Protein AF-A0A7Y6EVR9-F1 (afdb_monomer_lite)

Radius of gyration: 26.63 Å; chains: 1; bounding box: 67×40×84 Å

pLDDT: mean 74.01, std 14.9, range [34.25, 92.69]

Structure (mmCIF, N/CA/C/O backbone):
data_AF-A0A7Y6EVR9-F1
#
_entry.id   AF-A0A7Y6EVR9-F1
#
loop_
_atom_site.group_PDB
_atom_site.id
_atom_site.type_symbol
_atom_site.label_atom_id
_atom_site.label_alt_id
_atom_site.label_comp_id
_atom_site.label_asym_id
_atom_site.label_entity_id
_atom_site.label_seq_id
_atom_site.pdbx_PDB_ins_code
_atom_site.Cartn_x
_atom_site.Cartn_y
_atom_site.Cartn_z
_atom_site.occupancy
_atom_site.B_iso_or_equiv
_atom_site.auth_seq_id
_atom_site.auth_comp_id
_atom_site.auth_asym_id
_atom_site.auth_atom_id
_atom_site.pdbx_PDB_model_num
ATOM 1 N N . MET A 1 1 ? 18.698 8.989 -45.661 1.00 37.25 1 MET A N 1
ATOM 2 C CA . MET A 1 1 ? 19.503 9.914 -44.841 1.00 37.25 1 MET A CA 1
ATOM 3 C C . MET A 1 1 ? 18.690 10.095 -43.576 1.00 37.25 1 MET A C 1
ATOM 5 O O . MET A 1 1 ? 17.676 10.771 -43.644 1.00 37.25 1 MET A O 1
ATOM 9 N N . ILE A 1 2 ? 19.010 9.344 -42.522 1.00 40.31 2 ILE A N 1
ATOM 10 C CA . ILE A 1 2 ? 18.353 9.502 -41.218 1.00 40.31 2 ILE A CA 1
ATOM 11 C C . ILE A 1 2 ? 18.867 10.835 -40.675 1.00 40.31 2 ILE A C 1
ATOM 13 O O . ILE A 1 2 ? 20.072 11.091 -40.726 1.00 40.31 2 ILE A O 1
ATOM 17 N N . THR A 1 3 ? 17.964 11.748 -40.335 1.00 48.25 3 THR A N 1
ATOM 18 C CA . THR A 1 3 ? 18.348 13.075 -39.850 1.00 48.25 3 THR A CA 1
ATOM 19 C C . THR A 1 3 ? 18.654 13.002 -38.355 1.00 48.25 3 THR A C 1
ATOM 21 O O . THR A 1 3 ? 18.108 12.162 -37.654 1.00 48.25 3 THR A O 1
ATOM 24 N N . VAL A 1 4 ? 19.495 13.897 -37.829 1.00 51.22 4 VAL A N 1
ATOM 25 C CA . VAL A 1 4 ? 19.820 13.962 -36.383 1.00 51.22 4 VAL A CA 1
ATOM 26 C C . VAL A 1 4 ? 18.557 14.094 -35.510 1.00 51.22 4 VAL A C 1
ATOM 28 O O . VAL A 1 4 ? 18.541 13.672 -34.360 1.00 51.22 4 VAL A O 1
ATOM 31 N N . GLN A 1 5 ? 17.470 14.656 -36.052 1.00 58.97 5 GLN A N 1
ATOM 32 C CA . GLN A 1 5 ? 16.174 14.697 -35.371 1.00 58.97 5 GLN A CA 1
ATOM 33 C C . GLN A 1 5 ? 15.536 13.311 -35.220 1.00 58.97 5 GLN A C 1
ATOM 35 O O . GLN A 1 5 ? 14.920 13.064 -34.188 1.00 58.97 5 GLN A O 1
ATOM 40 N N . ASP A 1 6 ? 15.701 12.419 -36.196 1.00 63.16 6 ASP A N 1
ATOM 41 C CA . ASP A 1 6 ? 15.145 11.064 -36.159 1.00 63.16 6 ASP A CA 1
ATOM 42 C C . ASP A 1 6 ? 15.837 10.211 -35.080 1.00 63.16 6 ASP A C 1
ATOM 44 O O . ASP A 1 6 ? 15.155 9.523 -34.327 1.00 63.16 6 ASP A O 1
ATOM 48 N N . GLU A 1 7 ? 17.161 10.348 -34.916 1.00 67.00 7 GLU A N 1
ATOM 49 C CA . GLU A 1 7 ? 17.929 9.669 -33.853 1.00 67.00 7 GLU A CA 1
ATOM 50 C C . GLU A 1 7 ? 17.518 10.142 -32.443 1.00 67.00 7 GLU A C 1
ATOM 52 O O . GLU A 1 7 ? 17.399 9.342 -31.517 1.00 67.00 7 GLU A O 1
ATOM 57 N N . ILE A 1 8 ? 17.233 11.441 -32.274 1.00 73.19 8 ILE A N 1
ATOM 58 C CA . ILE A 1 8 ? 16.742 11.997 -30.999 1.00 73.19 8 ILE A CA 1
ATOM 59 C C . ILE A 1 8 ? 15.344 11.459 -30.662 1.00 73.19 8 ILE A C 1
ATOM 61 O O . ILE A 1 8 ? 15.041 11.213 -29.494 1.00 73.19 8 ILE A O 1
ATOM 65 N N . TRP A 1 9 ? 14.471 11.306 -31.661 1.00 76.38 9 TRP A N 1
ATOM 66 C CA . TRP A 1 9 ? 13.133 10.746 -31.461 1.00 76.38 9 TRP A CA 1
ATOM 67 C C . TRP A 1 9 ? 13.177 9.259 -31.127 1.00 76.38 9 TRP A C 1
ATOM 69 O O . TRP A 1 9 ? 12.479 8.828 -30.214 1.00 76.38 9 TRP A O 1
ATOM 79 N N . GLU A 1 10 ? 14.027 8.497 -31.810 1.00 77.88 10 GLU A N 1
ATOM 80 C CA . GLU A 1 10 ? 14.232 7.074 -31.543 1.00 77.88 10 GLU A CA 1
ATOM 81 C C . GLU A 1 10 ? 14.722 6.836 -30.109 1.00 77.88 10 GLU A C 1
ATOM 83 O O . GLU A 1 10 ? 14.168 6.002 -29.394 1.00 77.88 10 GLU A O 1
ATOM 88 N N . GLN A 1 11 ? 15.677 7.644 -29.637 1.00 79.75 11 GLN A N 1
ATOM 89 C CA . GLN A 1 11 ? 16.142 7.566 -28.254 1.00 79.75 11 GLN A CA 1
ATOM 90 C C . GLN A 1 11 ? 15.033 7.900 -27.245 1.00 79.75 11 GLN A C 1
ATOM 92 O O . GLN A 1 11 ? 14.841 7.163 -26.283 1.00 79.75 11 GLN A O 1
ATOM 97 N N . LYS A 1 12 ? 14.238 8.949 -27.492 1.00 84.00 12 LYS A N 1
ATOM 98 C CA . LYS A 1 12 ? 13.111 9.315 -26.615 1.00 84.00 12 LYS A CA 1
ATOM 99 C C . LYS A 1 12 ? 12.030 8.239 -26.539 1.00 84.00 12 LYS A C 1
ATOM 101 O O . LYS A 1 12 ? 11.484 8.012 -25.462 1.00 84.00 12 LYS A O 1
ATOM 106 N N . PHE A 1 13 ? 11.703 7.592 -27.657 1.00 82.88 13 PHE A N 1
ATOM 107 C CA . PHE A 1 13 ? 10.730 6.499 -27.658 1.00 82.88 13 PHE A CA 1
ATOM 108 C C . PHE A 1 13 ? 11.261 5.265 -26.934 1.00 82.88 13 PHE A C 1
ATOM 110 O O . PHE A 1 13 ? 10.499 4.633 -26.207 1.00 82.88 13 PHE A O 1
ATOM 117 N N . ASN A 1 14 ? 12.552 4.957 -27.078 1.00 78.62 14 ASN A N 1
ATOM 118 C CA . ASN A 1 14 ? 13.187 3.864 -26.346 1.00 78.62 14 ASN A CA 1
ATOM 119 C C . ASN A 1 14 ? 13.196 4.126 -24.837 1.00 78.62 14 ASN A C 1
ATOM 121 O O . ASN A 1 14 ? 12.796 3.248 -24.075 1.00 78.62 14 ASN A O 1
ATOM 125 N N . ASP A 1 15 ? 13.558 5.337 -24.406 1.00 81.12 15 ASP A N 1
ATOM 126 C CA . ASP A 1 15 ? 13.533 5.713 -22.989 1.00 81.12 15 ASP A CA 1
ATOM 127 C C . ASP A 1 15 ? 12.105 5.631 -22.421 1.00 81.12 15 ASP A C 1
ATOM 129 O O . ASP A 1 15 ? 11.886 5.101 -21.334 1.00 81.12 15 ASP A O 1
ATOM 133 N N . TYR A 1 16 ? 11.104 6.090 -23.178 1.00 82.00 16 TYR A N 1
ATOM 134 C CA . TYR A 1 16 ? 9.696 5.974 -22.795 1.00 82.00 16 TYR A CA 1
ATOM 135 C C . TYR A 1 16 ? 9.228 4.513 -22.702 1.00 82.00 16 TYR A C 1
ATOM 137 O O . TYR A 1 16 ? 8.623 4.116 -21.707 1.00 82.00 16 TYR A O 1
ATOM 145 N N . SER A 1 17 ? 9.556 3.688 -23.700 1.00 80.62 17 SER A N 1
ATOM 146 C CA . SER A 1 17 ? 9.224 2.257 -23.731 1.00 80.62 17 SER A CA 1
ATOM 147 C C . SER A 1 17 ? 9.862 1.498 -22.561 1.00 80.62 17 SER A C 1
ATOM 149 O O . SER A 1 17 ? 9.208 0.666 -21.928 1.00 80.62 17 SER A O 1
ATOM 151 N N . GLN A 1 18 ? 11.119 1.803 -22.227 1.00 72.44 18 GLN A N 1
ATOM 152 C CA . GLN A 1 18 ? 11.866 1.101 -21.182 1.00 72.44 18 GLN A CA 1
ATOM 153 C C . GLN A 1 18 ? 11.531 1.593 -19.774 1.00 72.44 18 GLN A C 1
ATOM 155 O O . GLN A 1 18 ? 11.173 0.782 -18.922 1.00 72.44 18 GLN A O 1
ATOM 160 N N . TYR A 1 19 ? 11.628 2.899 -19.524 1.00 74.88 19 TYR A N 1
ATOM 161 C CA . TYR A 1 19 ? 11.561 3.445 -18.168 1.00 74.88 19 TYR A CA 1
ATOM 162 C C . TYR A 1 19 ? 10.141 3.810 -17.745 1.00 74.88 19 TYR A C 1
ATOM 164 O O . TYR A 1 19 ? 9.761 3.562 -16.608 1.00 74.88 19 TYR A O 1
ATOM 172 N N . PHE A 1 20 ? 9.324 4.363 -18.644 1.00 77.69 20 PHE A N 1
ATOM 173 C CA . PHE A 1 20 ? 7.940 4.693 -18.295 1.00 77.69 20 PHE A CA 1
ATOM 174 C C . PHE A 1 20 ? 7.036 3.461 -18.403 1.00 77.69 20 PHE A C 1
ATOM 176 O O . PHE A 1 20 ? 6.405 3.059 -17.427 1.00 77.69 20 PHE A O 1
ATOM 183 N N . ILE A 1 21 ? 7.003 2.819 -19.576 1.00 79.62 21 ILE A N 1
ATOM 184 C CA . ILE A 1 21 ? 6.117 1.671 -19.808 1.00 79.62 21 ILE A CA 1
ATOM 185 C C . ILE A 1 21 ? 6.662 0.409 -19.130 1.00 79.62 21 ILE A C 1
ATOM 187 O O . ILE A 1 21 ? 5.927 -0.278 -18.420 1.00 79.62 21 ILE A O 1
ATOM 191 N N . GLY A 1 22 ? 7.945 0.101 -19.330 1.00 69.25 22 GLY A N 1
ATOM 192 C CA . GLY A 1 22 ? 8.550 -1.147 -18.869 1.00 69.25 22 GLY A CA 1
ATOM 193 C C . GLY A 1 22 ? 8.576 -1.296 -17.348 1.00 69.25 22 GLY A C 1
ATOM 194 O O . GLY A 1 22 ? 8.285 -2.383 -16.847 1.00 69.25 22 GLY A O 1
ATOM 195 N N . GLU A 1 23 ? 8.860 -0.222 -16.605 1.00 70.50 23 GLU A N 1
ATOM 196 C CA . GLU A 1 23 ? 8.866 -0.267 -15.137 1.00 70.50 23 GLU A CA 1
ATOM 197 C C . GLU A 1 23 ? 7.447 -0.380 -14.561 1.00 70.50 23 GLU A C 1
ATOM 199 O O . GLU A 1 23 ? 7.190 -1.250 -13.724 1.00 70.50 23 GLU A O 1
ATOM 204 N N . GLN A 1 24 ? 6.513 0.448 -15.040 1.00 69.31 24 GLN A N 1
ATOM 205 C CA . GLN A 1 24 ? 5.175 0.574 -14.446 1.00 69.31 24 GLN A CA 1
ATOM 206 C C . GLN A 1 24 ? 4.188 -0.490 -14.954 1.00 69.31 24 GLN A C 1
ATOM 208 O O . GLN A 1 24 ? 3.461 -1.108 -14.174 1.00 69.31 24 GLN A O 1
ATOM 213 N N . TYR A 1 25 ? 4.178 -0.744 -16.263 1.00 74.75 25 TYR A N 1
ATOM 214 C CA . TYR A 1 25 ? 3.203 -1.613 -16.934 1.00 74.75 25 TYR A CA 1
ATOM 215 C C . TYR A 1 25 ? 3.797 -2.953 -17.369 1.00 74.75 25 TYR A C 1
ATOM 217 O O . TYR A 1 25 ? 3.063 -3.921 -17.565 1.00 74.75 25 TYR A O 1
ATOM 225 N N . GLY A 1 26 ? 5.126 -3.035 -17.452 1.00 73.75 26 GLY A N 1
ATOM 226 C CA . GLY A 1 26 ? 5.865 -4.247 -17.772 1.00 73.75 26 GLY A CA 1
ATOM 227 C C . GLY A 1 26 ? 6.197 -4.412 -19.251 1.00 73.75 26 GLY A C 1
ATOM 228 O O . GLY A 1 26 ? 5.651 -3.757 -20.138 1.00 73.75 26 GLY A O 1
ATOM 229 N N . VAL A 1 27 ? 7.082 -5.374 -19.522 1.00 76.50 27 VAL A N 1
ATOM 230 C CA . VAL A 1 27 ? 7.672 -5.626 -20.851 1.00 76.50 27 VAL A CA 1
ATOM 231 C C . VAL A 1 27 ? 6.617 -5.880 -21.935 1.00 76.50 27 VAL A C 1
ATOM 233 O O . VAL A 1 27 ? 6.788 -5.474 -23.081 1.00 76.50 27 VAL A O 1
ATOM 236 N N . ALA A 1 28 ? 5.498 -6.524 -21.592 1.00 78.44 28 ALA A N 1
ATOM 237 C CA . ALA A 1 28 ? 4.424 -6.785 -22.549 1.00 78.44 28 ALA A CA 1
ATOM 238 C C . ALA A 1 28 ? 3.752 -5.495 -23.056 1.00 78.44 28 ALA A C 1
ATOM 240 O O . ALA A 1 28 ? 3.339 -5.439 -24.213 1.00 78.44 28 ALA A O 1
ATOM 241 N N . ALA A 1 29 ? 3.646 -4.464 -22.213 1.00 81.06 29 ALA A N 1
ATOM 242 C CA . ALA A 1 29 ? 3.115 -3.166 -22.613 1.00 81.06 29 ALA A CA 1
ATOM 243 C C . ALA A 1 29 ? 4.117 -2.400 -23.492 1.00 81.06 29 ALA A C 1
ATOM 245 O O . ALA A 1 29 ? 3.707 -1.808 -24.489 1.00 81.06 29 ALA A O 1
ATOM 246 N N . SER A 1 30 ? 5.419 -2.490 -23.193 1.00 82.62 30 SER A N 1
ATOM 247 C CA . SER A 1 30 ? 6.492 -1.906 -24.015 1.00 82.62 30 SER A CA 1
ATOM 248 C C . SER A 1 30 ? 6.472 -2.456 -25.445 1.00 82.62 30 SER A C 1
ATOM 250 O O . SER A 1 30 ? 6.473 -1.692 -26.408 1.00 82.62 30 SER A O 1
ATOM 252 N N . ILE A 1 31 ? 6.327 -3.779 -25.595 1.00 83.50 31 ILE A N 1
ATOM 253 C CA . ILE A 1 31 ? 6.218 -4.432 -26.912 1.00 83.50 31 ILE A CA 1
ATOM 254 C C . ILE A 1 31 ? 5.007 -3.898 -27.694 1.00 83.50 31 ILE A C 1
ATOM 256 O O . ILE A 1 31 ? 5.120 -3.599 -28.880 1.00 83.50 31 ILE A O 1
ATOM 260 N N . ARG A 1 32 ? 3.849 -3.727 -27.04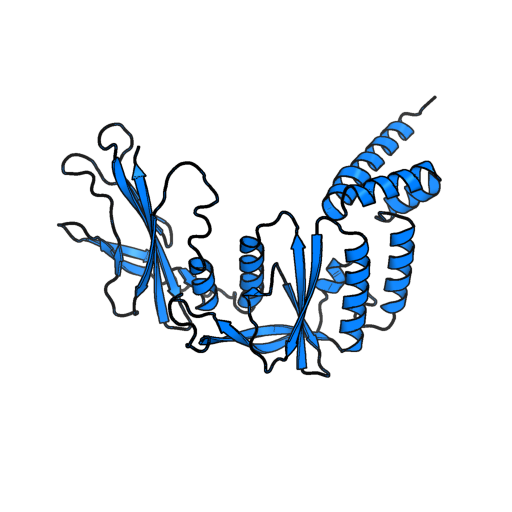1 1.00 84.69 32 ARG A N 1
ATOM 261 C CA . ARG A 1 32 ? 2.641 -3.194 -27.700 1.00 84.69 32 ARG A CA 1
ATOM 262 C C . ARG A 1 32 ? 2.814 -1.750 -28.169 1.00 84.69 32 ARG A C 1
ATOM 264 O O . ARG A 1 32 ? 2.329 -1.404 -29.244 1.00 84.69 32 ARG A O 1
ATOM 271 N N . PHE A 1 33 ? 3.490 -0.917 -27.381 1.00 87.56 33 PHE A N 1
ATOM 272 C CA . PHE A 1 33 ? 3.808 0.453 -27.781 1.00 87.56 33 PHE A CA 1
ATOM 273 C C . PHE A 1 33 ? 4.691 0.474 -29.035 1.00 87.56 33 PHE A C 1
ATOM 275 O O . PHE A 1 33 ? 4.397 1.196 -29.989 1.00 87.56 33 PHE A O 1
ATOM 282 N N . GLU A 1 34 ? 5.728 -0.365 -29.070 1.00 86.44 34 GLU A N 1
ATOM 283 C CA . GLU A 1 34 ? 6.616 -0.504 -30.228 1.00 86.44 34 GLU A CA 1
ATOM 284 C C . GLU A 1 34 ? 5.873 -1.024 -31.467 1.00 86.44 34 GLU A C 1
ATOM 286 O O . GLU A 1 34 ? 6.108 -0.546 -32.578 1.00 86.44 34 GLU A O 1
ATOM 291 N N . GLU A 1 35 ? 4.931 -1.956 -31.305 1.00 88.12 35 GLU A N 1
ATOM 292 C CA . GLU A 1 35 ? 4.061 -2.419 -32.392 1.00 88.12 35 GLU A CA 1
ATOM 293 C C . GLU A 1 35 ? 3.178 -1.289 -32.954 1.00 88.12 35 GLU A C 1
ATOM 295 O O . GLU A 1 35 ? 3.093 -1.128 -34.177 1.00 88.12 35 GLU A O 1
ATOM 300 N N . ASP A 1 36 ? 2.545 -0.481 -32.093 1.00 86.94 36 ASP A N 1
ATOM 301 C CA . ASP A 1 36 ? 1.720 0.665 -32.508 1.00 86.94 36 ASP A CA 1
ATOM 302 C C . ASP A 1 36 ? 2.569 1.753 -33.204 1.00 86.94 36 ASP A C 1
ATOM 304 O O . ASP A 1 36 ? 2.148 2.299 -34.234 1.00 86.94 36 ASP A O 1
ATOM 308 N N . LEU A 1 37 ? 3.782 2.019 -32.702 1.00 86.25 37 LEU A N 1
ATOM 309 C CA . LEU A 1 37 ? 4.755 2.949 -33.287 1.00 86.25 37 LEU A CA 1
ATOM 310 C C . LEU A 1 37 ? 5.216 2.489 -34.679 1.00 86.25 37 LEU A C 1
ATOM 312 O O . LEU A 1 37 ? 5.148 3.259 -35.640 1.00 86.25 37 LEU A O 1
ATOM 316 N N . ASN A 1 38 ? 5.626 1.223 -34.807 1.00 85.44 38 ASN A N 1
ATOM 317 C CA . ASN A 1 38 ? 6.089 0.633 -36.067 1.00 85.44 38 ASN A CA 1
ATOM 3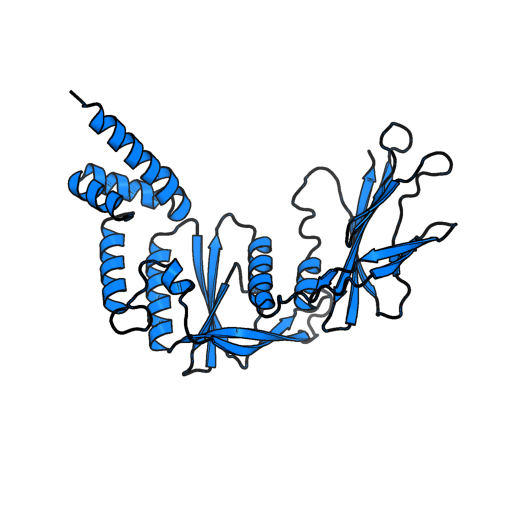18 C C . ASN A 1 38 ? 4.970 0.536 -37.109 1.00 85.44 38 ASN A C 1
ATOM 320 O O . ASN A 1 38 ? 5.212 0.651 -38.313 1.00 85.44 38 ASN A O 1
ATOM 324 N N . ARG A 1 39 ? 3.726 0.346 -36.659 1.00 87.38 39 ARG A N 1
ATOM 325 C CA . ARG A 1 39 ? 2.553 0.338 -37.532 1.00 87.38 39 ARG A CA 1
ATOM 326 C C . ARG A 1 39 ? 2.243 1.725 -38.090 1.00 87.38 39 ARG A C 1
ATOM 328 O O . ARG A 1 39 ? 1.836 1.834 -39.248 1.00 87.38 39 ARG A O 1
ATOM 335 N N . CYS A 1 40 ? 2.352 2.767 -37.268 1.00 87.12 40 CYS A N 1
ATOM 336 C CA . CYS A 1 40 ? 2.079 4.143 -37.668 1.00 87.12 40 CYS A CA 1
ATOM 337 C C . CYS A 1 40 ? 2.830 5.132 -36.767 1.00 87.12 40 CYS A C 1
ATOM 339 O O . CYS A 1 40 ? 2.407 5.406 -35.645 1.00 87.12 40 CYS A O 1
ATOM 341 N N . LEU A 1 41 ? 3.880 5.759 -37.302 1.00 85.06 41 LEU A N 1
ATOM 342 C CA . LEU A 1 41 ? 4.697 6.727 -36.561 1.00 85.06 41 LEU A CA 1
ATOM 343 C C . LEU A 1 41 ? 3.872 7.884 -35.972 1.00 85.06 41 LEU A C 1
ATOM 345 O O . LEU A 1 41 ? 4.117 8.304 -34.848 1.00 85.06 41 LEU A O 1
ATOM 349 N N . VAL A 1 42 ? 2.866 8.376 -36.705 1.00 88.50 42 VAL A N 1
ATOM 350 C CA . VAL A 1 42 ? 1.980 9.456 -36.231 1.00 88.50 42 VAL A CA 1
ATOM 351 C C . VAL A 1 42 ? 1.160 9.010 -35.018 1.00 88.50 42 VAL A C 1
ATOM 353 O O . VAL A 1 42 ? 0.965 9.789 -34.089 1.00 88.50 42 VAL A O 1
ATOM 356 N N . LEU A 1 43 ? 0.700 7.753 -35.007 1.00 86.62 43 LEU A N 1
ATOM 357 C CA . LEU A 1 43 ? 0.011 7.178 -33.854 1.00 86.62 43 LEU A CA 1
ATOM 358 C C . LEU A 1 43 ? 0.974 7.051 -32.671 1.00 86.62 43 LEU A C 1
ATOM 360 O O . LEU A 1 43 ? 0.644 7.525 -31.593 1.00 86.62 43 LEU A O 1
ATOM 364 N N . GLY A 1 44 ? 2.169 6.489 -32.873 1.00 86.19 44 GLY A N 1
ATOM 365 C CA . GLY A 1 44 ? 3.165 6.358 -31.805 1.00 86.19 44 GLY A CA 1
ATOM 366 C C . GLY A 1 44 ? 3.592 7.704 -31.206 1.00 86.19 44 GLY A C 1
ATOM 367 O O . GLY A 1 44 ? 3.646 7.845 -29.989 1.00 86.19 44 GLY A O 1
ATOM 368 N N . GLN A 1 45 ? 3.781 8.733 -32.040 1.00 87.62 45 GLN A N 1
ATOM 369 C CA . GLN A 1 45 ? 4.023 10.111 -31.592 1.00 87.62 45 GLN A CA 1
ATOM 370 C C . GLN A 1 45 ? 2.862 10.667 -30.766 1.00 87.62 45 GLN A C 1
ATOM 372 O O . GLN A 1 45 ? 3.085 11.336 -29.759 1.00 87.62 45 GLN A O 1
ATOM 377 N N . TYR A 1 46 ? 1.621 10.416 -31.190 1.00 88.94 46 TYR A N 1
ATOM 378 C CA . TYR A 1 46 ? 0.446 10.846 -30.441 1.00 88.94 46 TYR A CA 1
ATOM 379 C C . TYR A 1 46 ? 0.366 10.155 -29.077 1.00 88.94 46 TYR A C 1
ATOM 381 O O . TYR A 1 46 ? 0.121 10.831 -28.081 1.00 88.94 46 TYR A O 1
ATOM 389 N N . LEU A 1 47 ? 0.600 8.841 -29.029 1.00 89.06 47 LEU A N 1
ATOM 390 C CA . LEU A 1 47 ? 0.599 8.067 -27.789 1.00 89.06 47 LEU A CA 1
ATOM 391 C C . LEU A 1 47 ? 1.671 8.585 -26.818 1.00 89.06 47 LEU A C 1
ATOM 393 O O . LEU A 1 47 ? 1.334 8.942 -25.696 1.00 89.06 47 LEU A O 1
ATOM 397 N N . PHE A 1 48 ? 2.911 8.750 -27.288 1.00 87.44 48 PHE A N 1
ATOM 398 C CA . PHE A 1 48 ? 4.020 9.310 -26.506 1.00 87.44 48 PHE A CA 1
ATOM 399 C C . PHE A 1 48 ? 3.715 10.711 -25.956 1.00 87.44 48 PHE A C 1
ATOM 401 O O . PHE A 1 48 ? 3.892 10.963 -24.773 1.00 87.44 48 PHE A O 1
ATOM 408 N N . ASN A 1 49 ? 3.220 11.628 -26.794 1.00 86.50 49 ASN A N 1
ATOM 409 C CA . ASN A 1 49 ? 2.960 13.013 -26.378 1.00 86.50 49 ASN A CA 1
ATOM 410 C C . ASN A 1 49 ? 1.806 13.156 -25.370 1.00 86.50 49 ASN A C 1
ATOM 412 O O . ASN A 1 49 ? 1.624 14.241 -24.821 1.00 86.50 49 ASN A O 1
ATOM 416 N N . ASN A 1 50 ? 0.989 12.115 -25.192 1.00 85.81 50 ASN A N 1
ATOM 417 C CA . ASN A 1 50 ? -0.159 12.108 -24.284 1.00 85.81 50 ASN A CA 1
ATOM 418 C C . ASN A 1 50 ? -0.030 11.025 -23.199 1.00 85.81 50 ASN A C 1
ATOM 420 O O . ASN A 1 50 ? -1.034 10.668 -22.587 1.00 85.81 50 ASN A O 1
ATOM 424 N N . ASP A 1 51 ? 1.177 10.493 -22.990 1.00 86.25 51 ASP A N 1
ATOM 425 C CA . ASP A 1 51 ? 1.492 9.488 -21.973 1.00 86.25 51 ASP A CA 1
ATOM 426 C C . ASP A 1 51 ? 0.657 8.189 -22.063 1.00 86.25 51 ASP A C 1
ATOM 428 O O . ASP A 1 51 ? 0.403 7.518 -21.062 1.00 86.25 51 ASP A O 1
ATOM 432 N N . TYR A 1 52 ? 0.255 7.790 -23.275 1.00 88.31 52 TYR A N 1
ATOM 433 C CA . TYR A 1 52 ? -0.441 6.525 -23.513 1.00 88.31 52 TYR A CA 1
ATOM 434 C C . TYR A 1 52 ? 0.519 5.389 -23.865 1.00 88.31 52 TYR A C 1
ATOM 436 O O . TYR A 1 52 ? 1.316 5.481 -24.796 1.00 88.31 52 TYR A O 1
ATOM 444 N N . ILE A 1 53 ? 0.333 4.241 -23.213 1.00 88.56 53 ILE A N 1
ATOM 445 C CA . ILE A 1 53 ? 1.159 3.047 -23.453 1.00 88.56 53 ILE A CA 1
ATOM 446 C C . ILE A 1 53 ? 0.716 2.225 -24.675 1.00 88.56 53 ILE A C 1
ATOM 448 O O . ILE A 1 53 ? 1.454 1.380 -25.161 1.00 88.56 53 ILE A O 1
ATOM 452 N N . SER A 1 54 ? -0.527 2.387 -25.134 1.00 89.62 54 SER A N 1
ATOM 453 C CA . SER A 1 54 ? -1.060 1.688 -26.310 1.00 89.62 54 SER A CA 1
ATOM 454 C C . SER A 1 54 ? -2.349 2.340 -26.793 1.00 89.62 54 SER A C 1
ATOM 456 O O . SER A 1 54 ? -3.055 3.009 -26.030 1.00 89.62 54 SER A O 1
ATOM 458 N N . LYS A 1 55 ? -2.719 2.077 -28.048 1.00 90.69 55 LYS A N 1
ATOM 459 C CA . LYS A 1 55 ? -4.018 2.494 -28.592 1.00 90.69 55 LYS A CA 1
ATOM 460 C C . LYS A 1 55 ? -5.197 1.888 -27.821 1.00 90.69 55 LYS A C 1
ATOM 462 O O . LYS A 1 55 ? -6.230 2.538 -27.685 1.00 90.69 55 LYS A O 1
ATOM 467 N N . GLU A 1 56 ? -5.072 0.650 -27.344 1.00 90.12 56 GLU A N 1
ATOM 468 C CA . GLU A 1 56 ? -6.130 -0.008 -26.564 1.00 90.12 56 GLU A CA 1
ATOM 469 C C . GLU A 1 56 ? -6.362 0.706 -25.230 1.00 90.12 56 GLU A C 1
ATOM 471 O O . GLU A 1 56 ? -7.504 1.052 -24.929 1.00 90.12 56 GLU A O 1
ATOM 476 N N . LYS A 1 57 ? -5.287 1.016 -24.487 1.00 88.75 57 LYS A N 1
ATOM 477 C CA . LYS A 1 57 ? -5.402 1.778 -23.236 1.00 88.75 57 LYS A CA 1
ATOM 478 C C . LYS A 1 57 ? -5.982 3.167 -23.482 1.00 88.75 57 LYS A C 1
ATOM 480 O O . LYS A 1 57 ? -6.875 3.576 -22.758 1.00 88.75 57 LYS A O 1
ATOM 485 N N . MET A 1 58 ? -5.555 3.859 -24.541 1.00 90.81 58 MET A N 1
ATOM 486 C CA . MET A 1 58 ? -6.118 5.165 -24.906 1.00 90.81 58 MET A CA 1
ATOM 487 C C . MET A 1 58 ? -7.649 5.112 -25.059 1.00 90.81 58 MET A C 1
ATOM 489 O O . MET A 1 58 ? -8.349 6.006 -24.588 1.00 90.81 58 MET A O 1
ATOM 493 N N . ILE A 1 59 ? -8.182 4.074 -25.713 1.00 91.75 59 ILE A N 1
ATOM 494 C CA . ILE A 1 59 ? -9.634 3.901 -25.875 1.00 91.75 59 ILE A CA 1
ATOM 495 C C . ILE A 1 59 ? -10.299 3.634 -24.523 1.00 91.75 59 ILE A C 1
ATOM 497 O O . ILE A 1 59 ? -11.310 4.268 -24.217 1.00 91.75 59 ILE A O 1
ATOM 501 N N . ASP A 1 60 ? -9.734 2.735 -23.716 1.00 91.88 60 ASP A N 1
ATOM 502 C CA . ASP A 1 60 ? -10.270 2.431 -22.389 1.00 91.88 60 ASP A CA 1
ATOM 503 C C . ASP A 1 60 ? -10.267 3.688 -21.487 1.00 91.88 60 ASP A C 1
ATOM 505 O O . ASP A 1 60 ? -11.274 3.985 -20.847 1.00 91.88 60 ASP A O 1
ATOM 509 N N . ASP A 1 61 ? -9.211 4.507 -21.527 1.00 88.25 61 ASP A N 1
ATOM 510 C CA . ASP A 1 61 ? -9.101 5.763 -20.772 1.00 88.25 61 ASP A CA 1
ATOM 511 C C . ASP A 1 61 ? -10.148 6.802 -21.217 1.00 88.25 61 ASP A C 1
ATOM 513 O O . ASP A 1 61 ? -10.704 7.528 -20.388 1.00 88.25 61 ASP A O 1
ATOM 517 N N . ILE A 1 62 ? -10.474 6.869 -22.515 1.00 89.88 62 ILE A N 1
ATOM 518 C CA . ILE A 1 62 ? -11.568 7.713 -23.029 1.00 89.88 62 ILE A CA 1
ATOM 519 C C . ILE A 1 62 ? -12.915 7.247 -22.465 1.00 89.88 62 ILE A C 1
ATOM 521 O O . ILE A 1 62 ? -13.733 8.076 -22.055 1.00 89.88 62 ILE A O 1
ATOM 525 N N . VAL A 1 63 ? -13.151 5.933 -22.432 1.00 91.44 63 VAL A N 1
ATOM 526 C CA . VAL A 1 63 ? -14.385 5.355 -21.883 1.00 91.44 63 VAL A CA 1
ATOM 527 C C . VAL A 1 63 ? -14.489 5.638 -20.386 1.00 91.44 63 VAL A C 1
ATOM 529 O O . VAL A 1 63 ? -15.538 6.098 -19.936 1.00 91.44 63 VAL A O 1
ATOM 532 N N . ILE A 1 64 ? -13.408 5.454 -19.624 1.00 90.06 64 ILE A N 1
ATOM 533 C CA . ILE A 1 64 ? -13.371 5.782 -18.195 1.00 90.06 64 ILE A CA 1
ATOM 534 C C . ILE A 1 64 ? -13.654 7.270 -17.972 1.00 90.06 64 ILE A C 1
ATOM 536 O O . ILE A 1 64 ? -14.554 7.599 -17.204 1.00 90.06 64 ILE A O 1
ATOM 540 N N . LYS A 1 65 ? -12.996 8.184 -18.697 1.00 89.31 65 LYS A N 1
ATOM 541 C CA . LYS A 1 65 ? -13.282 9.630 -18.591 1.00 89.31 65 LYS A CA 1
ATOM 542 C C . LYS A 1 65 ? -14.743 9.966 -18.893 1.00 89.31 65 LYS A C 1
ATOM 544 O O . LYS A 1 65 ? -15.319 10.837 -18.246 1.00 89.31 65 LYS A O 1
ATOM 549 N N . ALA A 1 66 ? -15.361 9.274 -19.849 1.00 90.12 66 ALA A N 1
ATOM 550 C CA . ALA A 1 66 ? -16.781 9.443 -20.138 1.00 90.12 66 ALA A CA 1
ATOM 551 C C . ALA A 1 66 ? -17.678 8.940 -18.993 1.00 90.12 66 ALA A C 1
ATOM 553 O O . ALA A 1 66 ? -18.673 9.593 -18.687 1.00 90.12 66 ALA A O 1
ATOM 554 N N . LEU A 1 67 ? -17.323 7.822 -18.349 1.00 88.38 67 LEU A N 1
ATOM 555 C CA . LEU A 1 67 ? -18.049 7.272 -17.197 1.00 88.38 67 LEU A CA 1
ATOM 556 C C . LEU A 1 67 ? -17.928 8.148 -15.945 1.00 88.38 67 LEU A C 1
ATOM 558 O O . LEU A 1 67 ? -18.888 8.263 -15.192 1.00 88.38 67 LEU A O 1
ATOM 562 N N . LEU A 1 68 ? -16.777 8.793 -15.744 1.00 89.75 68 LEU A N 1
ATOM 563 C CA . LEU A 1 68 ? -16.538 9.696 -14.614 1.00 89.75 68 LEU A CA 1
ATOM 564 C C . LEU A 1 68 ? -17.231 11.059 -14.777 1.00 89.75 68 LEU A C 1
ATOM 566 O O . LEU A 1 68 ? -17.282 11.849 -13.831 1.00 89.75 68 LEU A O 1
ATOM 570 N N . LYS A 1 69 ? -17.786 11.362 -15.952 1.00 90.56 69 LYS A N 1
ATOM 571 C CA . LYS A 1 69 ? -18.486 12.624 -16.198 1.00 90.56 69 LYS A CA 1
ATOM 572 C C . LYS A 1 69 ? -19.748 12.729 -15.338 1.00 90.56 69 LYS A C 1
ATOM 574 O O . LYS A 1 69 ? -20.592 11.838 -15.360 1.00 90.56 69 LYS A O 1
ATOM 579 N N . GLY A 1 70 ? -19.913 13.847 -14.630 1.00 84.69 70 GLY A N 1
ATOM 580 C CA . GLY A 1 70 ? -21.035 14.047 -13.710 1.00 84.69 70 GLY A CA 1
ATOM 581 C C . GLY A 1 70 ? -20.896 13.309 -12.376 1.00 84.69 70 GLY A C 1
ATOM 582 O O . GLY A 1 70 ? -21.831 13.333 -11.579 1.00 84.69 70 GLY A O 1
ATOM 583 N N . THR A 1 71 ? -19.749 12.674 -12.125 1.00 88.50 71 THR A N 1
ATOM 584 C CA . THR A 1 71 ? -19.389 12.092 -10.824 1.00 88.50 71 THR A CA 1
ATOM 585 C C . THR A 1 71 ? -18.493 13.057 -10.050 1.00 88.50 71 THR A C 1
ATOM 587 O O . THR A 1 71 ? -18.021 14.063 -10.592 1.00 88.50 71 THR A O 1
ATOM 590 N N . MET A 1 72 ? -18.183 12.738 -8.792 1.00 87.19 72 MET A N 1
ATOM 591 C CA . MET A 1 72 ? -17.215 13.528 -8.018 1.00 87.19 72 MET A CA 1
ATOM 592 C C . MET A 1 72 ? -15.804 13.549 -8.639 1.00 87.19 72 MET A C 1
ATOM 594 O O . MET A 1 72 ? -15.026 14.461 -8.368 1.00 87.19 72 MET A O 1
ATOM 598 N N . PHE A 1 73 ? -15.504 12.588 -9.514 1.00 89.81 73 PHE A N 1
ATOM 599 C CA . PHE A 1 73 ? -14.206 12.389 -10.150 1.00 89.81 73 PHE A CA 1
ATOM 600 C C . PHE A 1 73 ? -14.031 13.111 -11.490 1.00 89.81 73 PHE A C 1
ATOM 602 O O . PHE A 1 73 ? -12.992 12.965 -12.126 1.00 89.81 73 PHE A O 1
ATOM 609 N N . GLU A 1 74 ? -15.014 13.892 -11.947 1.00 90.06 74 GLU A N 1
ATOM 610 C CA . GLU A 1 74 ? -14.993 14.523 -13.279 1.00 90.06 74 GLU A CA 1
ATOM 611 C C . GLU A 1 74 ? -13.735 15.377 -13.538 1.00 90.06 74 GLU A C 1
ATOM 613 O O . GLU A 1 74 ? -13.321 15.551 -14.683 1.00 90.06 74 GLU A O 1
ATOM 618 N N . LYS A 1 75 ? -13.118 15.910 -12.478 1.00 87.31 75 LYS A N 1
ATOM 619 C CA . LYS A 1 75 ? -11.918 16.758 -12.560 1.00 87.31 75 LYS A CA 1
ATOM 620 C C . LYS A 1 75 ? -10.597 16.002 -12.384 1.00 87.31 75 LYS A C 1
ATOM 622 O O . LYS A 1 75 ? -9.547 16.635 -12.478 1.00 87.31 75 LYS A O 1
ATOM 627 N N . CYS A 1 76 ? -10.634 14.704 -12.100 1.00 87.44 76 CYS A N 1
ATOM 628 C CA . CYS A 1 76 ? -9.438 13.885 -11.935 1.00 87.44 76 CYS A CA 1
ATOM 629 C C . CYS A 1 76 ? -8.848 13.556 -13.312 1.00 87.44 76 CYS A C 1
ATOM 631 O O . CYS A 1 76 ? -9.557 13.065 -14.192 1.00 87.44 76 CYS A O 1
ATOM 633 N N . ASN A 1 77 ? -7.556 13.830 -13.507 1.00 81.81 77 ASN A N 1
ATOM 634 C CA . ASN A 1 77 ? -6.892 13.627 -14.799 1.00 81.81 77 ASN A CA 1
ATOM 635 C C . ASN A 1 77 ? -6.014 12.372 -14.834 1.00 81.81 77 ASN A C 1
ATOM 637 O O . ASN A 1 77 ? -5.641 11.938 -15.924 1.00 81.81 77 ASN A O 1
ATOM 641 N N . SER A 1 78 ? -5.724 11.789 -13.673 1.00 84.38 78 SER A N 1
ATOM 642 C CA . SER A 1 78 ? -4.909 10.587 -13.498 1.00 84.38 78 SER A CA 1
ATOM 643 C C . SER A 1 78 ? -5.539 9.620 -12.486 1.00 84.38 78 SER A C 1
ATOM 645 O O . SER A 1 78 ? -6.443 9.987 -11.729 1.00 84.38 78 SER A O 1
ATOM 647 N N . ILE A 1 79 ? -5.038 8.381 -12.448 1.00 86.56 79 ILE A N 1
ATOM 648 C CA . ILE A 1 79 ? -5.386 7.414 -11.397 1.00 86.56 79 ILE A CA 1
ATOM 649 C C . ILE A 1 79 ? -4.978 7.943 -10.014 1.00 86.56 79 ILE A C 1
ATOM 651 O O . ILE A 1 79 ? -5.751 7.842 -9.063 1.00 86.56 79 ILE A O 1
ATOM 655 N N . ASP A 1 80 ? -3.823 8.599 -9.908 1.00 83.88 80 ASP A N 1
ATOM 656 C CA . ASP A 1 80 ? -3.382 9.216 -8.656 1.00 83.88 80 ASP A CA 1
ATOM 657 C C . ASP A 1 80 ? -4.325 10.325 -8.184 1.00 83.88 80 ASP A C 1
ATOM 659 O O . ASP A 1 80 ? -4.591 10.424 -6.984 1.00 83.88 80 ASP A O 1
ATOM 663 N N . ASP A 1 81 ? -4.879 11.125 -9.100 1.00 86.94 81 ASP A N 1
ATOM 664 C CA . ASP A 1 81 ? -5.878 12.146 -8.771 1.00 86.94 81 ASP A CA 1
ATOM 665 C C . ASP A 1 81 ? -7.174 11.512 -8.255 1.00 86.94 81 ASP A C 1
ATOM 667 O O . ASP A 1 81 ? -7.800 12.056 -7.343 1.00 86.94 81 ASP A O 1
ATOM 671 N N . LEU A 1 82 ? -7.592 10.375 -8.826 1.00 88.12 82 LEU A N 1
ATOM 672 C CA . LEU A 1 82 ? -8.765 9.620 -8.365 1.00 88.12 82 LEU A CA 1
ATOM 673 C C . LEU A 1 82 ? -8.550 9.094 -6.945 1.00 88.12 82 LEU A C 1
ATOM 675 O O . LEU A 1 82 ? -9.411 9.236 -6.072 1.00 88.12 82 LEU A O 1
ATOM 679 N N . LEU A 1 83 ? -7.376 8.514 -6.705 1.00 87.50 83 LEU A N 1
ATOM 680 C CA . LEU A 1 83 ? -7.025 7.904 -5.431 1.00 87.50 83 LEU A CA 1
ATOM 681 C C . LEU A 1 83 ? -6.819 8.952 -4.325 1.00 87.50 83 LEU A C 1
ATOM 683 O O . LEU A 1 83 ? -7.263 8.790 -3.183 1.00 87.50 83 LEU A O 1
ATOM 687 N N . ASN A 1 84 ? -6.198 10.080 -4.669 1.00 82.62 84 ASN A N 1
ATOM 688 C CA . ASN A 1 84 ? -5.841 11.143 -3.731 1.00 82.62 84 ASN A CA 1
ATOM 689 C C . ASN A 1 84 ? -6.818 12.319 -3.709 1.00 82.62 84 ASN A C 1
ATOM 691 O O . ASN A 1 84 ? -6.535 13.327 -3.055 1.00 82.62 84 ASN A O 1
ATOM 695 N N . MET A 1 85 ? -7.977 12.176 -4.350 1.00 82.25 85 MET A N 1
ATOM 696 C CA . MET A 1 85 ? -8.971 13.234 -4.455 1.00 82.25 85 MET A CA 1
ATOM 697 C C . MET A 1 85 ? -9.300 13.858 -3.091 1.00 82.25 85 MET A C 1
ATOM 699 O O . MET A 1 85 ? -9.457 13.172 -2.070 1.00 82.25 85 MET A O 1
ATOM 703 N N . ASN A 1 86 ? -9.409 15.186 -3.083 1.00 76.38 86 ASN A N 1
ATOM 704 C CA . ASN A 1 86 ? -9.818 15.935 -1.909 1.00 76.38 86 ASN A CA 1
ATOM 705 C C . ASN A 1 86 ? -11.349 15.945 -1.821 1.00 76.38 86 ASN A C 1
ATOM 707 O O . ASN A 1 86 ? -12.017 16.642 -2.582 1.00 76.38 86 ASN A O 1
ATOM 711 N N . CYS A 1 87 ? -11.896 15.152 -0.910 1.00 79.19 87 CYS A N 1
ATOM 712 C CA . CYS A 1 87 ? -13.329 15.043 -0.663 1.00 79.19 87 CYS A CA 1
ATOM 713 C C . CYS A 1 87 ? -13.632 15.155 0.831 1.00 79.19 87 CYS A C 1
ATOM 715 O O . CYS A 1 87 ? -12.716 15.157 1.663 1.00 79.19 87 CYS A O 1
ATOM 717 N N . ASP A 1 88 ? -14.924 15.198 1.163 1.00 81.19 88 ASP A N 1
ATOM 718 C CA . ASP A 1 88 ? -15.385 15.077 2.542 1.00 81.19 88 ASP A CA 1
ATOM 719 C C . ASP A 1 88 ? -14.727 13.866 3.198 1.00 81.19 88 ASP A C 1
ATOM 721 O O . ASP A 1 88 ? -14.630 12.783 2.605 1.00 81.19 88 ASP A O 1
ATOM 725 N N . ARG A 1 89 ? -14.270 14.061 4.432 1.00 83.00 89 ARG A N 1
ATOM 726 C CA . ARG A 1 89 ? -13.704 12.989 5.236 1.00 83.00 89 ARG A CA 1
ATOM 727 C C . ARG A 1 89 ? -14.504 12.814 6.508 1.00 83.00 89 ARG A C 1
ATOM 729 O O . ARG A 1 89 ? -14.825 13.802 7.165 1.00 83.00 89 ARG A O 1
ATOM 736 N N . GLN A 1 90 ? -14.763 11.567 6.863 1.00 80.31 90 GLN A N 1
ATOM 737 C CA . GLN A 1 90 ? -15.494 11.204 8.065 1.00 80.31 90 GLN A CA 1
ATOM 738 C C . GLN A 1 90 ? -14.624 10.324 8.951 1.00 80.31 90 GLN A C 1
ATOM 740 O O . GLN A 1 90 ? -13.939 9.426 8.466 1.00 80.31 90 GLN A O 1
ATOM 745 N N . GLU A 1 91 ? -14.642 10.608 10.250 1.00 80.19 91 GLU A N 1
ATOM 746 C CA . GLU A 1 91 ? -14.022 9.739 11.242 1.00 80.19 91 GLU A CA 1
ATOM 747 C C . GLU A 1 91 ? -14.929 8.539 11.510 1.00 80.19 91 GLU A C 1
ATOM 749 O O . GLU A 1 91 ? -16.144 8.672 11.661 1.00 80.19 91 GLU A O 1
ATOM 754 N N . THR A 1 92 ? -14.352 7.346 11.498 1.00 75.31 92 THR A N 1
ATOM 755 C CA . THR A 1 92 ? -15.059 6.081 11.698 1.00 75.31 92 THR A CA 1
ATOM 756 C C . THR A 1 92 ? -14.174 5.161 12.519 1.00 75.31 92 THR A C 1
ATOM 758 O O . THR A 1 92 ? -12.976 5.060 12.263 1.00 75.31 92 THR A O 1
ATOM 761 N N . GLN A 1 93 ? -14.756 4.526 13.531 1.00 73.12 93 GLN A N 1
ATOM 762 C CA . GLN A 1 93 ? -14.063 3.525 14.331 1.00 73.12 93 GLN A CA 1
ATOM 763 C C . GLN A 1 93 ? -14.172 2.180 13.625 1.00 73.12 93 GLN A C 1
ATOM 765 O O . GLN A 1 93 ? -15.270 1.774 13.257 1.00 73.12 93 GLN A O 1
ATOM 770 N N . LEU A 1 94 ? -13.037 1.523 13.421 1.00 72.56 94 LEU A N 1
ATOM 771 C CA . LEU A 1 94 ? -12.960 0.199 12.825 1.00 72.56 94 LEU A CA 1
ATOM 772 C C . LEU A 1 94 ? -12.372 -0.764 13.849 1.00 72.56 94 LEU A C 1
ATOM 774 O O . LEU A 1 94 ? -11.302 -0.501 14.404 1.00 72.56 94 LEU A O 1
ATOM 778 N N . ALA A 1 95 ? -13.076 -1.869 14.088 1.00 72.50 95 ALA A N 1
ATOM 779 C CA . ALA A 1 95 ? -12.536 -2.971 14.861 1.00 72.50 95 ALA A CA 1
ATOM 780 C C . ALA A 1 95 ? -11.496 -3.712 14.015 1.00 72.50 95 ALA A C 1
ATOM 782 O O . ALA A 1 95 ? -11.721 -4.013 12.845 1.00 72.50 95 ALA A O 1
ATOM 783 N N . ILE A 1 96 ? -10.356 -4.023 14.606 1.00 68.06 96 ILE A N 1
ATOM 784 C CA . ILE A 1 96 ? -9.265 -4.752 13.979 1.00 68.06 96 ILE A CA 1
ATOM 785 C C . ILE A 1 96 ? -9.101 -6.055 14.738 1.00 68.06 96 ILE A C 1
ATOM 787 O O . ILE A 1 96 ? -8.879 -6.048 15.947 1.00 68.06 96 ILE A O 1
ATOM 791 N N . ALA A 1 97 ? -9.224 -7.175 14.027 1.00 66.75 97 ALA A N 1
ATOM 792 C CA . ALA A 1 97 ? -8.947 -8.480 14.602 1.00 66.75 97 ALA A CA 1
ATOM 793 C C . ALA A 1 97 ? -7.430 -8.667 14.691 1.00 66.75 97 ALA A C 1
ATOM 795 O O . ALA A 1 97 ? -6.745 -8.824 13.678 1.00 66.75 97 ALA A O 1
ATOM 796 N N . ILE A 1 98 ? -6.914 -8.661 15.915 1.00 57.28 98 ILE A N 1
ATOM 797 C CA . ILE A 1 98 ? -5.532 -8.986 16.221 1.00 57.28 98 ILE A CA 1
ATOM 798 C C . ILE A 1 98 ? -5.454 -10.509 16.394 1.00 57.28 98 ILE A C 1
ATOM 800 O O . ILE A 1 98 ? -6.095 -11.080 17.280 1.00 57.28 98 ILE A O 1
ATOM 804 N N . PRO A 1 99 ? -4.703 -11.217 15.538 1.00 53.41 99 PRO A N 1
ATOM 805 C CA . PRO A 1 99 ? -4.476 -12.641 15.733 1.00 53.41 99 PRO A CA 1
ATOM 806 C C . PRO A 1 99 ? -3.705 -12.877 17.043 1.00 53.41 99 PRO A C 1
ATOM 808 O O . PRO A 1 99 ? -2.784 -12.109 17.330 1.00 53.41 99 PRO A O 1
ATOM 811 N N . PRO A 1 100 ? -4.021 -13.937 17.808 1.00 52.62 100 PRO A N 1
ATOM 812 C CA . PRO A 1 100 ? -3.379 -14.196 19.092 1.00 52.62 100 PRO A CA 1
ATOM 813 C C . PRO A 1 100 ? -1.855 -14.313 18.945 1.00 52.62 100 PRO A C 1
ATOM 815 O O . PRO A 1 100 ? -1.347 -14.948 18.018 1.00 52.62 100 PRO A O 1
ATOM 818 N N . SER A 1 101 ? -1.133 -13.688 19.874 1.00 47.59 101 SER A N 1
ATOM 819 C CA . SER A 1 101 ? 0.332 -13.564 19.910 1.00 47.59 101 SER A CA 1
ATOM 820 C C . SER A 1 101 ? 1.067 -14.872 20.234 1.00 47.59 101 SER A C 1
ATOM 822 O O . SER A 1 101 ? 2.289 -14.946 20.100 1.00 47.59 101 SER A O 1
ATOM 824 N N . HIS A 1 102 ? 0.348 -15.936 20.602 1.00 44.00 102 HIS A N 1
ATOM 825 C CA . HIS A 1 102 ? 0.921 -17.241 20.916 1.00 44.00 102 HIS A CA 1
ATOM 826 C C . HIS A 1 102 ? 0.315 -18.343 20.039 1.00 44.00 102 HIS A C 1
ATOM 828 O O . HIS A 1 102 ? -0.882 -18.611 20.077 1.00 44.00 102 HIS A O 1
ATOM 834 N N . ALA A 1 103 ? 1.170 -19.037 19.283 1.00 40.94 103 ALA A N 1
ATOM 835 C CA . ALA A 1 103 ? 0.817 -20.097 18.332 1.00 40.94 103 ALA A CA 1
ATOM 836 C C . ALA A 1 103 ? 0.229 -21.388 18.954 1.00 40.94 103 ALA A C 1
ATOM 838 O O . ALA A 1 103 ? 0.077 -22.382 18.251 1.00 40.94 103 ALA A O 1
ATOM 839 N N . ASN A 1 104 ? -0.103 -21.404 20.249 1.00 39.84 104 ASN A N 1
ATOM 840 C CA . ASN A 1 104 ? -0.405 -22.638 20.984 1.00 39.84 104 ASN A CA 1
ATOM 841 C C . ASN A 1 104 ? -1.861 -22.785 21.450 1.00 39.84 104 ASN A C 1
ATOM 843 O O . ASN A 1 104 ? -2.153 -23.682 22.239 1.00 39.84 104 ASN A O 1
ATOM 847 N N . SER A 1 105 ? -2.793 -21.963 20.972 1.00 39.03 105 SER A N 1
ATOM 848 C CA . SER A 1 105 ? -4.208 -22.139 21.308 1.00 39.03 105 SER A CA 1
ATOM 849 C C . SER A 1 105 ? -5.093 -21.798 20.103 1.00 39.03 105 SER A C 1
ATOM 851 O O . SER A 1 105 ? -5.402 -20.650 19.811 1.00 39.03 105 SER A O 1
ATOM 853 N N . GLU A 1 106 ? -5.526 -22.830 19.371 1.00 45.41 106 GLU A N 1
ATOM 854 C CA . GLU A 1 106 ? -6.532 -22.724 18.295 1.00 4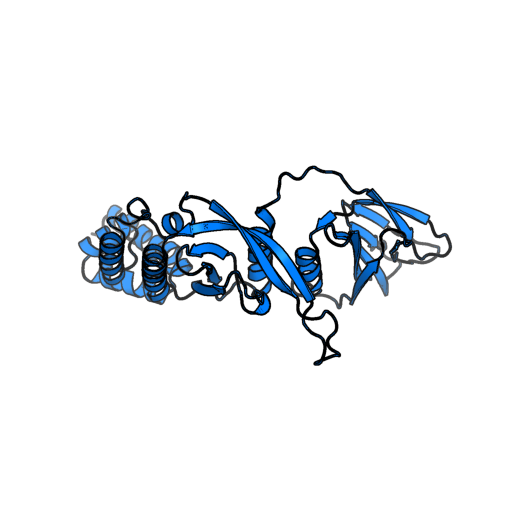5.41 106 GLU A CA 1
ATOM 855 C C . GLU A 1 106 ? -7.943 -22.380 18.834 1.00 45.41 106 GLU A C 1
ATOM 857 O O . GLU A 1 106 ? -8.927 -22.393 18.097 1.00 45.41 106 GLU A O 1
ATOM 862 N N . THR A 1 107 ? -8.063 -22.095 20.134 1.00 47.78 107 THR A N 1
ATOM 863 C CA . THR A 1 107 ? -9.329 -21.924 20.858 1.00 47.78 107 THR A CA 1
ATOM 864 C C . THR A 1 107 ? -9.572 -20.514 21.392 1.00 47.78 107 THR A C 1
ATOM 866 O O . THR A 1 107 ? -10.673 -20.244 21.876 1.00 47.78 107 THR A O 1
ATOM 869 N N . GLU A 1 108 ? -8.598 -19.607 21.324 1.00 48.47 108 GLU A N 1
ATOM 870 C CA . GLU A 1 108 ? -8.777 -18.226 21.783 1.00 48.47 108 GLU A CA 1
ATOM 871 C C . GLU A 1 108 ? -9.377 -17.339 20.688 1.00 48.47 108 GLU A C 1
ATOM 873 O O . GLU A 1 108 ? -8.979 -17.377 19.523 1.00 48.47 108 GLU A O 1
ATOM 878 N N . LYS A 1 109 ? -10.379 -16.537 21.070 1.00 51.38 109 LYS A N 1
ATOM 879 C CA . LYS A 1 109 ? -10.927 -15.504 20.186 1.00 51.38 109 LYS A CA 1
ATOM 880 C C . LYS A 1 109 ? -9.827 -14.470 19.914 1.00 51.38 109 LYS A C 1
ATOM 882 O O . LYS A 1 109 ? -9.139 -14.110 20.864 1.00 51.38 109 LYS A O 1
ATOM 887 N N . PRO A 1 110 ? -9.675 -13.987 18.668 1.00 54.09 110 PRO A N 1
ATOM 888 C CA . PRO A 1 110 ? -8.742 -12.905 18.377 1.00 54.09 110 PRO A CA 1
ATOM 889 C C . PRO A 1 110 ? -9.093 -11.688 19.236 1.00 54.09 110 PRO A C 1
ATOM 891 O O . PRO A 1 110 ? -10.274 -11.341 19.356 1.00 54.09 110 PRO A O 1
ATOM 894 N N . ASP A 1 111 ? -8.079 -11.062 19.826 1.00 58.72 111 ASP A N 1
ATOM 895 C CA . ASP A 1 111 ? -8.254 -9.778 20.495 1.00 58.72 111 ASP A CA 1
ATOM 896 C C . ASP A 1 111 ? -8.713 -8.758 19.450 1.00 58.72 111 ASP A C 1
ATOM 898 O O . ASP A 1 111 ? -8.213 -8.728 18.327 1.00 58.72 111 ASP A O 1
ATOM 902 N N . THR A 1 112 ? -9.706 -7.942 19.783 1.00 59.72 112 THR A N 1
ATOM 903 C CA . THR A 1 112 ? -10.181 -6.879 18.892 1.00 59.72 112 THR A CA 1
ATOM 904 C C . THR A 1 112 ? -9.770 -5.535 19.455 1.00 59.72 112 THR A C 1
ATOM 906 O O . THR A 1 112 ? -10.237 -5.167 20.533 1.00 59.72 112 THR A O 1
ATOM 909 N N . ASP A 1 113 ? -8.942 -4.807 18.715 1.00 61.22 113 ASP A N 1
ATOM 910 C CA . ASP A 1 113 ? -8.620 -3.411 19.006 1.00 61.22 113 ASP A CA 1
ATOM 911 C C . ASP A 1 113 ? -9.447 -2.479 18.110 1.00 61.22 113 ASP A C 1
ATOM 913 O O . ASP A 1 113 ? -10.015 -2.907 17.104 1.00 61.22 113 ASP A O 1
ATOM 917 N N . THR A 1 114 ? -9.565 -1.207 18.474 1.00 65.06 114 THR A N 1
ATOM 918 C CA . THR A 1 114 ? -10.342 -0.216 17.719 1.00 65.06 114 THR A CA 1
ATOM 919 C C . THR A 1 114 ? -9.472 0.942 17.274 1.00 65.06 114 THR A C 1
ATOM 921 O O . THR A 1 114 ? -8.944 1.686 18.097 1.00 65.06 114 THR A O 1
ATOM 924 N N . ILE A 1 115 ? -9.407 1.166 15.961 1.00 65.75 115 ILE A N 1
ATOM 925 C CA . ILE A 1 115 ? -8.703 2.311 15.380 1.00 65.75 115 ILE A CA 1
ATOM 926 C C . ILE A 1 115 ? -9.710 3.324 14.847 1.00 65.75 115 ILE A C 1
ATOM 928 O O . ILE A 1 115 ? -10.688 2.976 14.188 1.00 65.75 115 ILE A O 1
ATOM 932 N N . THR A 1 116 ? -9.458 4.608 15.108 1.00 66.88 116 THR A N 1
ATOM 933 C CA . THR A 1 116 ? -10.217 5.703 14.489 1.00 66.88 116 THR A CA 1
ATOM 934 C C . THR A 1 116 ? -9.573 6.112 13.167 1.00 66.88 116 THR A C 1
ATOM 936 O O . THR A 1 116 ? -8.449 6.620 13.135 1.00 66.88 116 THR A O 1
ATOM 939 N N . LEU A 1 117 ? -10.309 5.936 12.072 1.00 69.88 117 LEU A N 1
ATOM 940 C CA . LEU A 1 117 ? -9.865 6.228 10.713 1.00 69.88 117 LEU A CA 1
ATOM 941 C C . LEU A 1 117 ? -10.595 7.429 10.137 1.00 69.88 117 LEU A C 1
ATOM 943 O O . LEU A 1 117 ? -11.802 7.568 10.301 1.00 69.88 117 LEU A O 1
ATOM 947 N N . LYS A 1 118 ? -9.871 8.270 9.397 1.00 76.56 118 LYS A N 1
ATOM 948 C CA . LYS A 1 118 ? -10.446 9.397 8.659 1.00 76.56 118 LYS A CA 1
ATOM 949 C C . LYS A 1 118 ? -10.620 9.021 7.188 1.00 76.56 118 LYS A C 1
ATOM 951 O O . LYS A 1 118 ? -9.698 9.165 6.386 1.00 76.56 118 LYS A O 1
ATOM 956 N N . LEU A 1 119 ? -11.810 8.537 6.851 1.00 82.88 119 LEU A N 1
ATOM 957 C CA . LEU A 1 119 ? -12.143 7.910 5.573 1.00 82.88 119 LEU A CA 1
ATOM 958 C C . LEU A 1 119 ? -12.671 8.928 4.561 1.00 82.88 119 LEU A C 1
ATOM 960 O O . LEU A 1 119 ? -13.421 9.834 4.927 1.00 82.88 119 LEU A O 1
ATOM 964 N N . ARG A 1 120 ? -12.311 8.769 3.281 1.00 87.75 120 ARG A N 1
ATOM 965 C CA . ARG A 1 120 ? -12.888 9.549 2.175 1.00 87.75 120 ARG A CA 1
ATOM 966 C C . ARG A 1 120 ? -14.320 9.110 1.939 1.00 87.75 120 ARG A C 1
ATOM 968 O O . ARG A 1 120 ? -14.565 7.930 1.729 1.00 87.75 120 ARG A O 1
ATOM 975 N N . VAL A 1 121 ? -15.265 10.033 1.961 1.00 88.50 121 VAL A N 1
ATOM 976 C CA . VAL A 1 121 ? -16.668 9.652 1.855 1.00 88.50 121 VAL A CA 1
ATOM 977 C C . VAL A 1 121 ? -17.122 9.685 0.40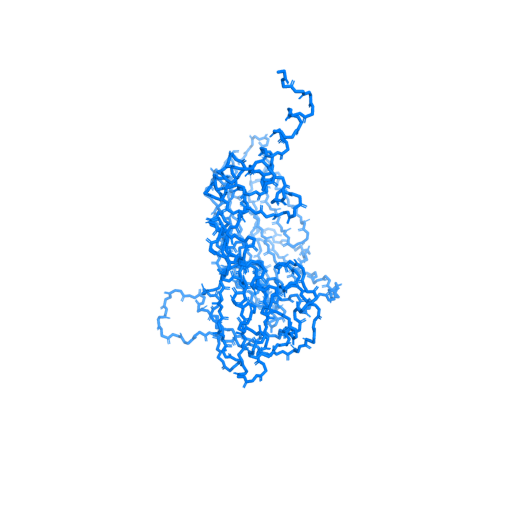0 1.00 88.50 121 VAL A C 1
ATOM 979 O O . VAL A 1 121 ? -16.989 10.712 -0.264 1.00 88.50 121 VAL A O 1
ATOM 982 N N . VAL A 1 122 ? -17.665 8.567 -0.081 1.00 91.31 122 VAL A N 1
ATOM 983 C CA . VAL A 1 122 ? -18.098 8.378 -1.474 1.00 91.31 122 VAL A CA 1
ATOM 984 C C . VAL A 1 122 ? -19.489 7.755 -1.532 1.00 91.31 122 VAL A C 1
ATOM 986 O O . VAL A 1 122 ? -19.927 7.099 -0.583 1.00 91.31 122 VAL A O 1
ATOM 989 N N . SER A 1 123 ? -20.192 7.968 -2.645 1.00 91.50 123 SER A N 1
ATOM 990 C CA . SER A 1 123 ? -21.418 7.222 -2.928 1.00 91.50 123 SER A CA 1
ATOM 991 C C . SER A 1 123 ? -21.098 5.809 -3.425 1.00 91.50 123 SER A C 1
ATOM 993 O O . SER A 1 123 ? -19.999 5.527 -3.911 1.00 91.50 123 SER A O 1
ATOM 995 N N . GLN A 1 124 ? -22.080 4.916 -3.370 1.00 91.56 124 GLN A N 1
ATOM 996 C CA . GLN A 1 124 ? -21.984 3.577 -3.945 1.00 91.56 124 GLN A CA 1
ATOM 997 C C . GLN A 1 124 ? -21.698 3.638 -5.451 1.00 91.56 124 GLN A C 1
ATOM 999 O O . GLN A 1 124 ? -20.885 2.865 -5.960 1.00 91.56 124 GLN A O 1
ATOM 1004 N N . GLN A 1 125 ? -22.313 4.588 -6.158 1.00 91.31 125 GLN A N 1
ATOM 1005 C CA . GLN A 1 125 ? -22.075 4.796 -7.583 1.00 91.31 125 GLN A CA 1
ATOM 1006 C C . GLN A 1 125 ? -20.630 5.245 -7.855 1.00 91.31 125 GLN A C 1
ATOM 1008 O O . GLN A 1 125 ? -19.973 4.696 -8.738 1.00 91.31 125 GLN A O 1
ATOM 1013 N N . ASP A 1 126 ? -20.112 6.184 -7.065 1.00 90.94 126 ASP A N 1
ATOM 1014 C CA . ASP A 1 126 ? -18.728 6.649 -7.175 1.00 90.94 126 ASP A CA 1
ATOM 1015 C C . ASP A 1 126 ? -17.737 5.515 -6.866 1.00 90.94 126 ASP A C 1
ATOM 1017 O O . ASP A 1 126 ? -16.771 5.313 -7.603 1.00 90.94 126 ASP A O 1
ATOM 1021 N N . SER A 1 127 ? -18.006 4.705 -5.835 1.00 91.06 127 SER A N 1
ATOM 1022 C CA . SER A 1 127 ? -17.166 3.543 -5.505 1.00 91.06 127 SER A CA 1
ATOM 1023 C C . SER A 1 127 ? -17.078 2.540 -6.661 1.00 91.06 127 SER A C 1
ATOM 1025 O O . SER A 1 127 ? -15.996 2.039 -6.968 1.00 91.06 127 SER A O 1
ATOM 1027 N N . TYR A 1 128 ? -18.192 2.318 -7.369 1.00 91.88 128 TYR A N 1
ATOM 1028 C CA . TYR A 1 128 ? -18.229 1.458 -8.546 1.00 91.88 128 TYR A CA 1
ATOM 1029 C C . TYR A 1 128 ? -17.366 2.019 -9.681 1.00 91.88 128 TYR A C 1
ATOM 1031 O O . TYR A 1 128 ? -16.572 1.281 -10.263 1.00 91.88 128 TYR A O 1
ATOM 1039 N N . TYR A 1 129 ? -17.474 3.314 -9.990 1.00 91.88 129 TYR A N 1
ATOM 1040 C CA . TYR A 1 129 ? -16.674 3.919 -11.059 1.00 91.88 129 TYR A CA 1
ATOM 1041 C C . TYR A 1 129 ? -15.180 3.944 -10.745 1.00 91.88 129 TYR A C 1
ATOM 1043 O O . TYR A 1 129 ? -14.375 3.665 -11.634 1.00 91.88 129 TYR A O 1
ATOM 1051 N N . LEU A 1 130 ? -14.813 4.204 -9.488 1.00 91.94 130 LEU A N 1
ATOM 1052 C CA . LEU A 1 130 ? -13.430 4.101 -9.033 1.00 91.94 130 LEU A CA 1
ATOM 1053 C C . LEU A 1 130 ? -12.892 2.678 -9.242 1.00 91.94 130 LEU A C 1
ATOM 1055 O O . LEU A 1 130 ? -11.818 2.500 -9.814 1.00 91.94 130 LEU A O 1
ATOM 1059 N N . GLN A 1 131 ? -13.668 1.659 -8.865 1.00 92.69 131 GLN A N 1
ATOM 1060 C CA . GLN A 1 131 ? -13.293 0.264 -9.085 1.00 92.69 131 GLN A CA 1
ATOM 1061 C C . GLN A 1 131 ? -13.136 -0.070 -10.578 1.00 92.69 131 GLN A C 1
ATOM 1063 O O . GLN A 1 131 ? -12.190 -0.761 -10.952 1.00 92.69 131 GLN A O 1
ATOM 1068 N N . GLN A 1 132 ? -14.023 0.424 -11.449 1.00 91.62 132 GLN A N 1
ATOM 1069 C CA . GLN A 1 132 ? -13.901 0.205 -12.896 1.00 91.62 132 GLN A CA 1
ATOM 1070 C C . GLN A 1 132 ? -12.646 0.864 -13.482 1.00 91.62 132 GLN A C 1
ATOM 1072 O O . GLN A 1 132 ? -11.943 0.221 -14.260 1.00 91.62 132 GLN A O 1
ATOM 1077 N N . ALA A 1 133 ? -12.336 2.103 -13.088 1.00 91.81 133 ALA A N 1
ATOM 1078 C CA . ALA A 1 133 ? -11.136 2.805 -13.543 1.00 91.81 133 ALA A CA 1
ATOM 1079 C C . ALA A 1 133 ? -9.857 2.038 -13.171 1.00 91.81 133 ALA A C 1
ATOM 1081 O O . ALA A 1 133 ? -9.001 1.789 -14.015 1.00 91.81 133 ALA A O 1
ATOM 1082 N N . LEU A 1 134 ? -9.773 1.578 -11.926 1.00 92.06 134 LEU A N 1
ATOM 1083 C CA . LEU A 1 134 ? -8.627 0.824 -11.420 1.00 92.06 134 LEU A CA 1
ATOM 1084 C C . LEU A 1 134 ? -8.535 -0.597 -12.013 1.00 92.06 134 LEU A C 1
ATOM 1086 O O . LEU A 1 134 ? -7.440 -1.102 -12.249 1.00 92.06 134 LEU A O 1
ATOM 1090 N N . ASN A 1 135 ? -9.666 -1.242 -12.321 1.00 91.25 135 ASN A N 1
ATOM 1091 C CA . ASN A 1 135 ? -9.680 -2.526 -13.035 1.00 91.25 135 ASN A CA 1
ATOM 1092 C C . ASN A 1 135 ? -9.167 -2.404 -14.474 1.00 91.25 135 ASN A C 1
ATOM 1094 O O . ASN A 1 135 ? -8.492 -3.311 -14.964 1.00 91.25 135 ASN A O 1
ATOM 1098 N N . VAL A 1 136 ? -9.488 -1.299 -15.153 1.00 90.50 136 VAL A N 1
ATOM 1099 C CA . VAL A 1 136 ? -8.913 -0.986 -16.465 1.00 90.50 136 VAL A CA 1
ATOM 1100 C C . VAL A 1 136 ? -7.406 -0.809 -16.345 1.00 90.50 136 VAL A C 1
ATOM 1102 O O . VAL A 1 136 ? -6.678 -1.375 -17.153 1.00 90.50 136 VAL A O 1
ATOM 1105 N N . GLU A 1 137 ? -6.927 -0.114 -15.315 1.00 89.06 137 GLU A N 1
ATOM 1106 C CA . GLU A 1 137 ? -5.491 0.048 -15.082 1.00 89.06 137 GLU A CA 1
ATOM 1107 C C . GLU A 1 137 ? -4.793 -1.312 -14.877 1.00 89.06 137 GLU A C 1
ATOM 1109 O O . GLU A 1 137 ? -3.843 -1.657 -15.584 1.00 89.06 137 GLU A O 1
ATOM 1114 N N . ASN A 1 138 ? -5.360 -2.167 -14.022 1.00 88.62 138 ASN A N 1
ATOM 1115 C CA . ASN A 1 138 ? -4.872 -3.524 -13.749 1.00 88.62 138 ASN A CA 1
ATOM 1116 C C . ASN A 1 138 ? -4.792 -4.441 -14.973 1.00 88.62 138 ASN A C 1
ATOM 1118 O O . ASN A 1 138 ? -3.989 -5.374 -14.987 1.00 88.62 138 ASN A O 1
ATOM 1122 N N . LYS A 1 139 ? -5.625 -4.216 -15.996 1.00 88.44 139 LYS A N 1
ATOM 1123 C CA . LYS A 1 139 ? -5.567 -4.969 -17.259 1.00 88.44 139 LYS A CA 1
ATOM 1124 C C . LYS A 1 139 ? -4.206 -4.809 -17.941 1.00 88.44 139 LYS A C 1
ATOM 1126 O O . LYS A 1 139 ? -3.784 -5.713 -18.663 1.00 88.44 139 LYS A O 1
ATOM 1131 N N . TYR A 1 140 ? -3.547 -3.670 -17.727 1.00 86.00 140 TYR A N 1
ATOM 1132 C CA . TYR A 1 140 ? -2.298 -3.306 -18.386 1.00 86.00 140 TYR A CA 1
ATOM 1133 C C . TYR A 1 140 ? -1.078 -3.339 -17.464 1.00 86.00 140 TYR A C 1
ATOM 1135 O O . TYR A 1 140 ? 0.034 -3.424 -17.975 1.00 86.00 140 TYR A O 1
ATOM 1143 N N . MET A 1 141 ? -1.255 -3.303 -16.141 1.00 82.94 141 MET A N 1
ATOM 1144 C CA . MET A 1 141 ? -0.144 -3.403 -15.193 1.00 82.94 141 MET A CA 1
ATOM 1145 C C . MET A 1 141 ? 0.197 -4.868 -14.874 1.00 82.94 141 MET A C 1
ATOM 1147 O O . MET A 1 141 ? -0.622 -5.619 -14.335 1.00 82.94 141 MET A O 1
ATOM 1151 N N . THR A 1 142 ? 1.425 -5.302 -15.189 1.00 72.00 142 THR A N 1
ATOM 1152 C CA . THR A 1 142 ? 1.883 -6.665 -14.852 1.00 72.00 142 THR A CA 1
ATOM 1153 C C . THR A 1 142 ? 2.712 -6.748 -13.578 1.00 72.00 142 THR A C 1
ATOM 1155 O O . THR A 1 142 ? 2.732 -7.807 -12.948 1.00 72.00 142 THR A O 1
ATOM 1158 N N . ASN A 1 143 ? 3.424 -5.677 -13.220 1.00 69.25 143 ASN A N 1
ATOM 1159 C CA . ASN A 1 143 ? 4.327 -5.653 -12.064 1.00 69.25 143 ASN A CA 1
ATOM 1160 C C . ASN A 1 143 ? 3.631 -5.143 -10.807 1.00 69.25 143 ASN A C 1
ATOM 1162 O O . ASN A 1 143 ? 3.952 -5.596 -9.714 1.00 69.25 143 ASN A O 1
ATOM 1166 N N . GLN A 1 144 ? 2.653 -4.258 -10.972 1.00 76.19 144 GLN A N 1
ATOM 1167 C CA . GLN A 1 144 ? 1.853 -3.702 -9.893 1.00 76.19 144 GLN A CA 1
ATOM 1168 C C . GLN A 1 144 ? 0.374 -3.969 -10.166 1.00 76.19 144 GLN A C 1
ATOM 1170 O O . GLN A 1 144 ? -0.031 -3.996 -11.322 1.00 76.19 144 GLN A O 1
ATOM 1175 N N . GLN A 1 145 ? -0.430 -4.220 -9.138 1.00 83.25 145 GLN A N 1
ATOM 1176 C CA . GLN A 1 145 ? -1.874 -4.395 -9.282 1.00 83.25 145 GLN A CA 1
ATOM 1177 C C . GLN A 1 145 ? -2.614 -3.771 -8.107 1.00 83.25 145 GLN A C 1
ATOM 1179 O O . GLN A 1 145 ? -2.278 -3.998 -6.947 1.00 83.25 145 GLN A O 1
ATOM 1184 N N . TYR A 1 146 ? -3.673 -3.032 -8.412 1.00 87.56 146 TYR A N 1
ATOM 1185 C CA . TYR A 1 146 ? -4.625 -2.570 -7.423 1.00 87.56 146 TYR A CA 1
ATOM 1186 C C . TYR A 1 146 ? -5.474 -3.733 -6.901 1.00 87.56 146 TYR A C 1
ATOM 1188 O O . TYR A 1 146 ? -6.028 -4.517 -7.680 1.00 87.56 146 TYR A O 1
ATOM 1196 N N . ARG A 1 147 ? -5.629 -3.830 -5.582 1.00 86.44 147 ARG A N 1
ATOM 1197 C CA . ARG A 1 147 ? -6.545 -4.757 -4.910 1.00 86.44 147 ARG A CA 1
ATOM 1198 C C . ARG A 1 147 ? -7.650 -3.997 -4.212 1.00 86.44 147 ARG A C 1
ATOM 1200 O O . ARG A 1 147 ? -7.456 -2.872 -3.764 1.00 86.44 147 ARG A O 1
ATOM 1207 N N . PHE A 1 148 ? -8.805 -4.644 -4.111 1.00 86.81 148 PHE A N 1
ATOM 1208 C CA . PHE A 1 148 ? -9.986 -4.094 -3.464 1.00 86.81 148 PHE A CA 1
ATOM 1209 C C . PHE A 1 148 ? -10.402 -5.008 -2.330 1.00 86.81 148 PHE A C 1
ATOM 1211 O O . PHE A 1 148 ? -10.605 -6.206 -2.537 1.00 86.81 148 PHE A O 1
ATOM 1218 N N . TYR A 1 149 ? -10.597 -4.416 -1.164 1.00 85.19 149 TYR A N 1
ATOM 1219 C CA . TYR A 1 149 ? -11.177 -5.076 -0.010 1.00 85.19 149 TYR A CA 1
ATOM 1220 C C . TYR A 1 149 ? -12.409 -4.300 0.424 1.00 85.19 149 TYR A C 1
ATOM 1222 O O . TYR A 1 149 ? -12.429 -3.069 0.399 1.00 85.19 149 TYR A O 1
ATOM 1230 N N . HIS A 1 150 ? -13.443 -5.033 0.811 1.00 86.31 150 HIS A N 1
ATOM 1231 C CA . HIS A 1 150 ? -14.687 -4.472 1.309 1.00 86.31 150 HIS A CA 1
ATOM 1232 C C . HIS A 1 150 ? -14.929 -5.035 2.697 1.00 86.31 150 HIS A C 1
ATOM 1234 O O . HIS A 1 150 ? -14.988 -6.253 2.857 1.00 86.31 150 HIS A O 1
ATOM 1240 N N . VAL A 1 151 ? -15.056 -4.151 3.681 1.00 83.94 151 VAL A N 1
ATOM 1241 C CA . VAL A 1 151 ? -15.299 -4.526 5.074 1.00 83.94 151 VAL A CA 1
ATOM 1242 C C . VAL A 1 151 ? -16.460 -3.703 5.599 1.00 83.94 151 VAL A C 1
ATOM 1244 O O . VAL A 1 151 ? -16.491 -2.488 5.411 1.00 83.94 151 VAL A O 1
ATOM 1247 N N . SER A 1 152 ? -17.447 -4.360 6.206 1.00 83.81 152 SER A N 1
ATOM 1248 C CA . SER A 1 152 ? -18.511 -3.644 6.909 1.00 83.81 152 SER A CA 1
ATOM 1249 C C . SER A 1 152 ? -17.901 -2.860 8.066 1.00 83.81 152 SER A C 1
ATOM 1251 O O . SER A 1 152 ? -17.010 -3.366 8.738 1.00 83.81 152 SER A O 1
ATOM 1253 N N . VAL A 1 153 ? -18.391 -1.652 8.344 1.00 79.88 153 VAL A N 1
ATOM 1254 C CA . VAL A 1 153 ? -17.961 -0.889 9.533 1.00 79.88 153 VAL A CA 1
ATOM 1255 C C . VAL A 1 153 ? -18.203 -1.677 10.831 1.00 79.88 153 VAL A C 1
ATOM 1257 O O . VAL A 1 153 ? -17.468 -1.500 11.799 1.00 79.88 153 VAL A O 1
ATOM 1260 N N . ASP A 1 154 ? -19.200 -2.563 10.833 1.00 79.00 154 ASP A N 1
ATOM 1261 C CA . ASP A 1 154 ? -19.560 -3.393 11.986 1.00 79.00 154 ASP A CA 1
ATOM 1262 C C . ASP A 1 154 ? -18.707 -4.671 12.118 1.00 79.00 154 ASP A C 1
ATOM 1264 O O . ASP A 1 154 ? -18.751 -5.335 13.156 1.00 79.00 154 ASP A O 1
ATOM 1268 N N . ASP A 1 155 ? -17.937 -5.024 11.084 1.00 80.00 155 ASP A N 1
ATOM 1269 C CA . ASP A 1 155 ? -17.095 -6.220 11.065 1.00 80.00 155 ASP A CA 1
ATOM 1270 C C . ASP A 1 155 ? -15.655 -5.889 11.474 1.00 80.00 155 ASP A C 1
ATOM 1272 O O . ASP A 1 155 ? -15.170 -4.765 11.318 1.00 80.00 155 ASP A O 1
ATOM 1276 N N . SER A 1 156 ? -14.934 -6.893 11.978 1.00 70.88 156 SER A N 1
ATOM 1277 C CA . SER A 1 156 ? -13.510 -6.744 12.258 1.00 70.88 156 SER A CA 1
ATOM 1278 C C . SER A 1 156 ? -12.664 -6.897 10.992 1.00 70.88 156 SER A C 1
ATOM 1280 O O . SER A 1 156 ? -12.831 -7.825 10.199 1.00 70.88 156 SER A O 1
ATOM 1282 N N . LEU A 1 157 ? -11.710 -5.985 10.818 1.00 73.94 157 LEU A N 1
ATOM 1283 C CA . LEU A 1 157 ? -10.714 -6.043 9.758 1.00 73.94 157 LEU A CA 1
ATOM 1284 C C . LEU A 1 157 ? -9.620 -7.050 10.124 1.00 73.94 157 LEU A C 1
ATOM 1286 O O . LEU A 1 157 ? -8.882 -6.838 11.087 1.00 73.94 157 LEU A O 1
ATOM 1290 N N . ASP A 1 158 ? -9.474 -8.112 9.333 1.00 69.75 158 ASP A N 1
ATOM 1291 C CA . ASP A 1 158 ? -8.314 -9.002 9.424 1.00 69.75 158 ASP A CA 1
ATOM 1292 C C . ASP A 1 158 ? -7.159 -8.441 8.585 1.00 69.75 158 ASP A C 1
ATOM 1294 O O . ASP A 1 158 ? -7.114 -8.594 7.359 1.00 69.75 158 ASP A O 1
ATOM 1298 N N . ILE A 1 159 ? -6.214 -7.789 9.268 1.00 63.19 159 ILE A N 1
ATOM 1299 C CA . ILE A 1 159 ? -5.026 -7.172 8.659 1.00 63.19 159 ILE A CA 1
ATOM 1300 C C . ILE A 1 159 ? -4.203 -8.188 7.859 1.00 63.19 159 ILE A C 1
ATOM 1302 O O . ILE A 1 159 ? -3.552 -7.801 6.890 1.00 63.19 159 ILE A O 1
ATOM 1306 N N . LYS A 1 160 ? -4.242 -9.487 8.201 1.00 62.09 160 LYS A N 1
ATOM 1307 C CA . LYS A 1 160 ? -3.467 -10.510 7.475 1.00 62.09 160 LYS A CA 1
ATOM 1308 C C . LYS A 1 160 ? -3.823 -10.583 5.994 1.00 62.09 160 LYS A C 1
ATOM 1310 O O . LYS A 1 160 ? -2.994 -11.022 5.204 1.00 62.09 160 LYS A O 1
ATOM 1315 N N . ASN A 1 161 ? -5.037 -10.175 5.634 1.00 64.38 161 ASN A N 1
ATOM 1316 C CA . ASN A 1 161 ? -5.543 -10.287 4.273 1.00 64.38 161 ASN A CA 1
ATOM 1317 C C . ASN A 1 161 ? -5.257 -9.044 3.422 1.00 64.38 161 ASN A C 1
ATOM 1319 O O . ASN A 1 161 ? -5.562 -9.064 2.232 1.00 64.38 161 ASN A O 1
ATOM 1323 N N . ILE A 1 162 ? -4.686 -7.982 4.003 1.00 63.75 162 ILE A N 1
ATOM 1324 C CA . ILE A 1 162 ? -4.428 -6.719 3.309 1.00 63.75 162 ILE A CA 1
ATOM 1325 C C . ILE A 1 162 ? -2.928 -6.499 3.151 1.00 63.75 162 ILE A C 1
ATOM 1327 O O . ILE A 1 162 ? -2.144 -6.568 4.096 1.00 63.75 162 ILE A O 1
ATOM 1331 N N . THR A 1 163 ? -2.545 -6.211 1.920 1.00 58.44 163 THR A N 1
ATOM 1332 C CA . THR A 1 163 ? -1.171 -6.108 1.441 1.00 58.44 163 THR A CA 1
ATOM 1333 C C . THR A 1 163 ? -1.006 -4.747 0.765 1.00 58.44 163 THR A C 1
ATOM 1335 O O . THR A 1 163 ? -1.678 -4.447 -0.221 1.00 58.44 163 THR A O 1
ATOM 1338 N N . GLY A 1 164 ? -0.121 -3.896 1.291 1.00 60.25 164 GLY A N 1
ATOM 1339 C CA . GLY A 1 164 ? 0.279 -2.643 0.630 1.00 60.25 164 GLY A CA 1
ATOM 1340 C C . GLY A 1 164 ? -0.387 -1.377 1.149 1.00 60.25 164 GLY A C 1
ATOM 1341 O O . GLY A 1 164 ? -1.441 -1.414 1.778 1.00 60.25 164 GLY A O 1
ATOM 1342 N N . PHE A 1 165 ? 0.238 -0.237 0.840 1.00 61.41 165 PHE A N 1
ATOM 1343 C CA . PHE A 1 165 ? -0.314 1.092 1.101 1.00 61.41 165 PHE A CA 1
ATOM 1344 C C . PHE A 1 165 ? -1.735 1.215 0.539 1.00 61.41 165 PHE A C 1
ATOM 1346 O O . PHE A 1 165 ? -2.000 0.804 -0.594 1.00 61.41 165 PHE A O 1
ATOM 1353 N N . GLY A 1 166 ? -2.639 1.776 1.348 1.00 73.56 166 GLY A N 1
ATOM 1354 C CA . GLY A 1 166 ? -4.071 1.745 1.089 1.00 73.56 166 GLY A CA 1
ATOM 1355 C C . GLY A 1 166 ? -4.725 3.120 0.982 1.00 73.56 166 GLY A C 1
ATOM 1356 O O . GLY A 1 166 ? -4.441 4.031 1.759 1.00 73.56 166 GLY A O 1
ATOM 1357 N N . TRP A 1 167 ? -5.672 3.262 0.058 1.00 84.69 167 TRP A N 1
ATOM 1358 C CA . TRP A 1 167 ? -6.643 4.349 0.031 1.00 84.69 167 TRP A CA 1
ATOM 1359 C C . TRP A 1 167 ? -7.970 3.863 0.607 1.00 84.69 167 TRP A C 1
ATOM 1361 O O . TRP A 1 167 ? -8.509 2.840 0.187 1.00 84.69 167 TRP A O 1
ATOM 1371 N N . PHE A 1 168 ? -8.506 4.625 1.559 1.00 84.62 168 PHE A N 1
ATOM 1372 C CA . PHE A 1 168 ? -9.681 4.230 2.329 1.00 84.62 168 PHE A CA 1
ATOM 1373 C C . PHE A 1 168 ? -10.889 5.097 2.014 1.00 84.62 168 PHE A C 1
ATOM 1375 O O . PHE A 1 168 ? -10.814 6.333 2.069 1.00 84.62 168 PHE A O 1
ATOM 1382 N N . TYR A 1 169 ? -12.010 4.433 1.756 1.00 87.62 169 TYR A N 1
ATOM 1383 C CA . TYR A 1 169 ? -13.260 5.063 1.370 1.00 87.62 169 TYR A CA 1
ATOM 1384 C C . TYR A 1 169 ? -14.418 4.528 2.205 1.00 87.62 169 TYR A C 1
ATOM 1386 O O . TYR A 1 169 ? -14.594 3.320 2.317 1.00 87.62 169 TYR A O 1
ATOM 1394 N N . LEU A 1 170 ? -15.227 5.425 2.758 1.00 89.31 170 LEU A N 1
ATOM 1395 C CA . LEU A 1 170 ? -16.506 5.098 3.374 1.00 89.31 170 LEU A CA 1
ATOM 1396 C C . LEU A 1 170 ? -17.608 5.238 2.323 1.00 89.31 170 LEU A C 1
ATOM 1398 O O . LEU A 1 170 ? -17.856 6.343 1.832 1.00 89.31 170 LEU A O 1
ATOM 1402 N N . VAL A 1 171 ? -18.274 4.131 2.005 1.00 90.88 171 VAL A N 1
ATOM 1403 C CA . VAL A 1 171 ? -19.430 4.098 1.105 1.00 90.88 171 VAL A CA 1
ATOM 1404 C C . VAL A 1 171 ? -20.695 4.378 1.921 1.00 90.88 171 VAL A C 1
ATOM 1406 O O . VAL A 1 171 ? -21.074 3.584 2.785 1.00 90.88 171 VAL A O 1
ATOM 1409 N N . ARG A 1 172 ? -21.327 5.538 1.687 1.00 84.12 172 ARG A N 1
ATOM 1410 C CA . ARG A 1 172 ? -22.402 6.078 2.550 1.00 84.12 172 ARG A CA 1
ATOM 1411 C C . ARG A 1 172 ? -23.623 5.170 2.647 1.00 84.12 172 ARG A C 1
ATOM 1413 O O . ARG A 1 172 ? -24.258 5.102 3.692 1.00 84.12 172 ARG A O 1
ATOM 1420 N N . GLU A 1 173 ? -23.994 4.532 1.547 1.00 86.12 173 GLU A N 1
ATOM 1421 C CA . GLU A 1 173 ? -25.290 3.871 1.401 1.00 86.12 173 GLU A CA 1
ATOM 1422 C C . GLU A 1 173 ? -25.354 2.511 2.100 1.00 86.12 173 GLU A C 1
ATOM 1424 O O . GLU A 1 173 ? -26.441 2.057 2.450 1.00 86.12 173 GLU A O 1
ATOM 1429 N N . ASN A 1 174 ? -24.211 1.857 2.308 1.00 85.94 174 ASN A N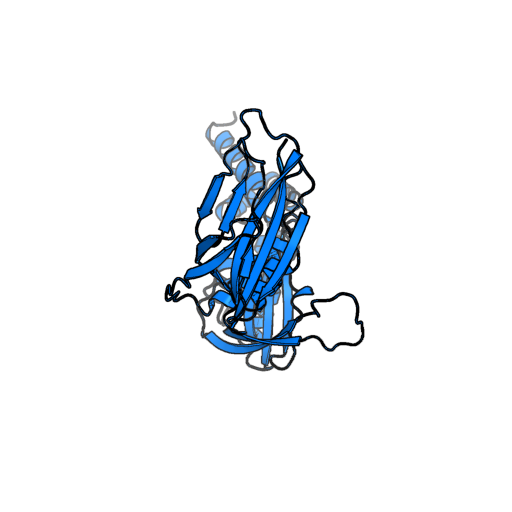 1
ATOM 1430 C CA . ASN A 1 174 ? -24.138 0.499 2.844 1.00 85.94 174 ASN A CA 1
ATOM 1431 C C . ASN A 1 174 ? -23.151 0.351 4.013 1.00 85.94 174 ASN A C 1
ATOM 1433 O O . ASN A 1 174 ? -22.807 -0.779 4.349 1.00 85.94 174 ASN A O 1
ATOM 1437 N N . ASN A 1 175 ? -22.683 1.460 4.606 1.00 82.75 175 ASN A N 1
ATOM 1438 C CA . ASN A 1 175 ? -21.715 1.475 5.712 1.00 82.75 175 ASN A CA 1
ATOM 1439 C C . ASN A 1 175 ? -20.540 0.510 5.489 1.00 82.75 175 ASN A C 1
ATOM 1441 O O . ASN A 1 175 ? -20.117 -0.214 6.387 1.00 82.75 175 ASN A O 1
ATOM 1445 N N . THR A 1 176 ? -20.035 0.470 4.259 1.00 89.19 176 THR A N 1
ATOM 1446 C CA . THR A 1 176 ? -18.908 -0.383 3.891 1.00 89.19 176 THR A CA 1
ATOM 1447 C C . THR A 1 176 ? -17.667 0.479 3.726 1.00 89.19 176 THR A C 1
ATOM 1449 O O . THR A 1 176 ? -17.700 1.530 3.082 1.00 89.19 176 THR A O 1
ATOM 1452 N N . ILE A 1 177 ? -16.556 0.021 4.286 1.00 87.06 177 ILE A N 1
ATOM 1453 C CA . ILE A 1 177 ? -15.231 0.562 4.029 1.00 87.06 177 ILE A CA 1
ATOM 1454 C C . ILE A 1 177 ? -14.669 -0.170 2.815 1.00 87.06 177 ILE A C 1
ATOM 1456 O O . ILE A 1 177 ? -14.445 -1.380 2.845 1.00 87.06 177 ILE A O 1
ATOM 1460 N N . MET A 1 178 ? -14.453 0.571 1.733 1.00 89.19 178 MET A N 1
ATOM 1461 C CA . MET A 1 178 ? -13.684 0.105 0.589 1.00 89.19 178 MET A CA 1
ATOM 1462 C C . MET A 1 178 ? -12.223 0.508 0.782 1.00 89.19 178 MET A C 1
ATOM 1464 O O . MET A 1 178 ? -11.906 1.681 0.988 1.00 89.19 178 MET A O 1
ATOM 1468 N N . ILE A 1 179 ? -11.340 -0.477 0.701 1.00 86.50 179 ILE A N 1
ATOM 1469 C CA . ILE A 1 179 ? -9.897 -0.328 0.839 1.00 86.50 179 ILE A CA 1
ATOM 1470 C C . ILE A 1 179 ? -9.286 -0.682 -0.509 1.00 86.50 179 ILE A C 1
ATOM 1472 O O . ILE A 1 179 ? -9.492 -1.786 -1.012 1.00 86.50 179 ILE A O 1
ATOM 1476 N N . VAL A 1 180 ? -8.553 0.257 -1.094 1.00 87.75 180 VAL A N 1
ATOM 1477 C CA . VAL A 1 180 ? -7.796 0.043 -2.327 1.00 87.75 180 VAL A CA 1
ATOM 1478 C C . VAL A 1 180 ? -6.329 -0.042 -1.956 1.00 87.75 180 VAL A C 1
ATOM 1480 O O . VAL A 1 180 ? -5.832 0.927 -1.401 1.00 87.75 180 VAL A O 1
ATOM 1483 N N . THR A 1 181 ? -5.629 -1.128 -2.263 1.00 84.06 181 THR A N 1
ATOM 1484 C CA . THR A 1 181 ? -4.167 -1.203 -2.083 1.00 84.06 181 THR A CA 1
ATOM 1485 C C . THR A 1 181 ? -3.455 -1.366 -3.415 1.00 84.06 181 THR A C 1
ATOM 1487 O O . THR A 1 181 ? -4.065 -1.827 -4.375 1.00 84.06 181 THR A O 1
ATOM 1490 N N . LEU A 1 182 ? -2.184 -0.967 -3.497 1.00 81.56 182 LEU A N 1
ATOM 1491 C CA . LEU A 1 182 ? -1.321 -1.236 -4.651 1.00 81.56 182 LEU A CA 1
ATOM 1492 C C . LEU A 1 182 ? -0.304 -2.317 -4.269 1.00 81.56 182 LEU A C 1
ATOM 1494 O O . LEU A 1 182 ? 0.612 -2.067 -3.489 1.00 81.56 182 LEU A O 1
ATOM 1498 N N . GLU A 1 183 ? -0.469 -3.523 -4.808 1.00 75.56 183 GLU A N 1
ATOM 1499 C CA . GLU A 1 183 ? 0.486 -4.616 -4.636 1.00 75.56 183 GLU A CA 1
ATOM 1500 C C . GLU A 1 183 ? 1.556 -4.534 -5.715 1.00 75.56 183 GLU A C 1
ATOM 1502 O O . GLU A 1 183 ? 1.239 -4.536 -6.902 1.00 75.56 183 GLU A O 1
ATOM 1507 N N . ASN A 1 184 ? 2.825 -4.537 -5.329 1.00 68.56 184 ASN A N 1
ATOM 1508 C CA . ASN A 1 184 ? 3.933 -4.648 -6.265 1.00 68.56 184 ASN A CA 1
ATOM 1509 C C . ASN A 1 184 ? 4.518 -6.065 -6.167 1.00 68.56 184 ASN A C 1
ATOM 1511 O O . ASN A 1 184 ? 4.893 -6.506 -5.085 1.00 68.56 184 ASN A O 1
ATOM 1515 N N . ARG A 1 185 ? 4.604 -6.798 -7.286 1.00 59.38 185 ARG A N 1
ATOM 1516 C CA . ARG A 1 185 ? 5.051 -8.208 -7.329 1.00 59.38 185 ARG A CA 1
ATOM 1517 C C . ARG A 1 185 ? 6.467 -8.422 -6.786 1.00 59.38 185 ARG A C 1
ATOM 1519 O O . ARG A 1 185 ? 6.827 -9.560 -6.500 1.00 59.38 185 ARG A O 1
ATOM 1526 N N . GLN A 1 186 ? 7.267 -7.361 -6.697 1.00 52.88 186 GLN A N 1
ATOM 1527 C CA . GLN A 1 186 ? 8.636 -7.393 -6.176 1.00 52.88 186 GLN A CA 1
ATOM 1528 C C . GLN A 1 186 ? 8.779 -6.803 -4.769 1.00 52.88 186 GLN A C 1
ATOM 1530 O O . GLN A 1 186 ? 9.847 -6.927 -4.174 1.00 52.88 186 GLN A O 1
ATOM 1535 N N . GLN A 1 187 ? 7.743 -6.152 -4.237 1.00 50.88 187 GLN A N 1
ATOM 1536 C CA . GLN A 1 187 ? 7.822 -5.501 -2.935 1.00 50.88 187 GLN A CA 1
ATOM 1537 C C . GLN A 1 187 ? 7.531 -6.520 -1.841 1.00 50.88 187 GLN A C 1
ATOM 1539 O O . GLN A 1 187 ? 6.645 -7.367 -1.970 1.00 50.88 187 GLN A O 1
ATOM 1544 N N . ASN A 1 188 ? 8.320 -6.465 -0.770 1.00 53.06 188 ASN A N 1
ATOM 1545 C CA . ASN A 1 188 ? 8.170 -7.384 0.343 1.00 53.06 188 ASN A CA 1
ATOM 1546 C C . ASN A 1 188 ? 6.762 -7.202 0.938 1.00 53.06 188 ASN A C 1
ATOM 1548 O O . ASN A 1 188 ? 6.348 -6.082 1.257 1.00 53.06 188 ASN A O 1
ATOM 1552 N N . GLU A 1 189 ? 6.021 -8.304 1.085 1.00 53.84 189 GLU A N 1
ATOM 1553 C CA . GLU A 1 189 ? 4.678 -8.329 1.681 1.00 53.84 189 GLU A CA 1
ATOM 1554 C C . GLU A 1 189 ? 4.663 -7.633 3.056 1.00 53.84 189 GLU A C 1
ATOM 1556 O O . GLU A 1 189 ? 3.670 -7.032 3.459 1.00 53.84 189 GLU A O 1
ATOM 1561 N N . TYR A 1 190 ? 5.806 -7.648 3.745 1.00 51.84 190 TYR A N 1
ATOM 1562 C CA . TYR A 1 190 ? 6.027 -6.974 5.016 1.00 51.84 190 TYR A CA 1
ATOM 1563 C C . TYR A 1 190 ? 6.087 -5.440 4.936 1.00 51.84 190 TYR A C 1
ATOM 1565 O O . TYR A 1 190 ? 5.344 -4.772 5.653 1.00 51.84 190 TYR A O 1
ATOM 1573 N N . GLU A 1 191 ? 6.928 -4.870 4.062 1.00 50.97 191 GLU A N 1
ATOM 1574 C CA . GLU A 1 191 ? 7.034 -3.407 3.877 1.00 50.97 191 GLU A CA 1
ATOM 1575 C C . GLU A 1 191 ? 5.676 -2.818 3.488 1.00 50.97 191 GLU A C 1
ATOM 1577 O O . GLU A 1 191 ? 5.226 -1.809 4.025 1.00 50.97 191 GLU A O 1
ATOM 1582 N N . SER A 1 192 ? 4.975 -3.558 2.635 1.00 54.78 192 SER A N 1
ATOM 1583 C CA . SER A 1 192 ? 3.629 -3.270 2.164 1.00 54.78 192 SER A CA 1
ATOM 1584 C C . SER A 1 192 ? 2.612 -3.172 3.320 1.00 54.78 192 SER A C 1
ATOM 1586 O O . SER A 1 192 ? 1.768 -2.275 3.330 1.00 54.78 192 SER A O 1
ATOM 1588 N N . ARG A 1 193 ? 2.689 -4.057 4.326 1.00 56.75 193 ARG A N 1
ATOM 1589 C CA . ARG A 1 193 ? 1.813 -4.040 5.518 1.00 56.75 193 ARG A CA 1
ATOM 1590 C C . ARG A 1 193 ? 2.178 -2.932 6.511 1.00 56.75 193 ARG A C 1
ATOM 1592 O O . ARG A 1 193 ? 1.286 -2.308 7.082 1.00 56.75 193 ARG A O 1
ATOM 1599 N N . LEU A 1 194 ? 3.466 -2.658 6.708 1.00 50.53 194 LEU A N 1
ATOM 1600 C CA . LEU A 1 194 ? 3.926 -1.563 7.569 1.00 50.53 194 LEU A CA 1
ATOM 1601 C C . LEU A 1 194 ? 3.471 -0.200 7.041 1.00 50.53 194 LEU A C 1
ATOM 1603 O O . LEU A 1 194 ? 2.919 0.601 7.792 1.00 50.53 194 LEU A O 1
ATOM 1607 N N . GLU A 1 195 ? 3.639 0.057 5.743 1.00 55.22 195 GLU A N 1
ATOM 1608 C CA . GLU A 1 195 ? 3.196 1.308 5.119 1.00 55.22 195 GLU A CA 1
ATOM 1609 C C . GLU A 1 195 ? 1.673 1.478 5.168 1.00 55.22 195 GLU A C 1
ATOM 1611 O O . GLU A 1 195 ? 1.182 2.578 5.440 1.00 55.22 195 GLU A O 1
ATOM 1616 N N . PHE A 1 196 ? 0.922 0.389 4.971 1.00 54.91 196 PHE A N 1
ATOM 1617 C CA . PHE A 1 196 ? -0.529 0.350 5.162 1.00 54.91 196 PHE A CA 1
ATOM 1618 C C . PHE A 1 196 ? -0.926 0.814 6.565 1.00 54.91 196 PHE A C 1
ATOM 1620 O O . PHE A 1 196 ? -1.777 1.689 6.720 1.00 54.91 196 PHE A O 1
ATOM 1627 N N . LEU A 1 197 ? -0.275 0.286 7.597 1.00 53.81 197 LEU A N 1
ATOM 1628 C CA . LEU A 1 197 ? -0.649 0.549 8.985 1.00 53.81 197 LEU A CA 1
ATOM 1629 C C . LEU A 1 197 ? -0.164 1.912 9.475 1.00 53.81 197 LEU A C 1
ATOM 1631 O O . LEU A 1 197 ? -0.916 2.597 10.161 1.00 53.81 197 LEU A O 1
ATOM 1635 N N . ILE A 1 198 ? 0.991 2.385 8.999 1.00 53.09 198 ILE A N 1
ATOM 1636 C CA . ILE A 1 198 ? 1.412 3.786 9.144 1.00 53.09 198 ILE A CA 1
ATOM 1637 C C . ILE A 1 198 ? 0.389 4.724 8.484 1.00 53.09 198 ILE A C 1
ATOM 1639 O O . ILE A 1 198 ? 0.090 5.799 9.004 1.00 53.09 198 ILE A O 1
ATOM 1643 N N . SER A 1 199 ? -0.170 4.356 7.327 1.00 53.97 199 SER A N 1
ATOM 1644 C CA . SER A 1 199 ? -1.200 5.169 6.668 1.00 53.97 199 SER A CA 1
ATOM 1645 C C . SER A 1 199 ? -2.522 5.193 7.448 1.00 53.97 199 SER A C 1
ATOM 1647 O O . SER A 1 199 ? -3.172 6.240 7.501 1.00 53.97 199 SER A O 1
ATOM 1649 N N . LEU A 1 200 ? -2.870 4.084 8.113 1.00 51.47 200 LEU A N 1
ATOM 1650 C CA . LEU A 1 200 ? -4.014 3.973 9.022 1.00 51.47 200 LEU A CA 1
ATOM 1651 C C . LEU A 1 200 ? -3.801 4.779 10.316 1.00 51.47 200 LEU A C 1
ATOM 1653 O O . LEU A 1 200 ? -4.725 5.459 10.762 1.00 51.47 200 LEU A O 1
ATOM 1657 N N . SER A 1 201 ? -2.590 4.759 10.891 1.00 48.06 201 SER A N 1
ATOM 1658 C CA . SER A 1 201 ? -2.243 5.476 12.131 1.00 48.06 201 SER A CA 1
ATOM 1659 C C . SER A 1 201 ? -2.020 6.982 11.925 1.00 48.06 201 SER A C 1
ATOM 1661 O O . SER A 1 201 ? -2.186 7.782 12.851 1.00 48.06 201 SER A O 1
ATOM 1663 N N . ARG A 1 202 ? -1.757 7.428 10.686 1.00 47.88 202 ARG A N 1
ATOM 1664 C CA . ARG A 1 202 ? -1.584 8.848 10.306 1.00 47.88 202 ARG A CA 1
ATOM 1665 C C . ARG A 1 202 ? -2.834 9.737 10.450 1.00 47.88 202 ARG A C 1
ATOM 1667 O O . ARG A 1 202 ? -2.793 10.903 10.055 1.00 47.88 202 ARG A O 1
ATOM 1674 N N . SER A 1 203 ? -3.907 9.274 11.094 1.00 46.97 203 SER A N 1
ATOM 1675 C CA . SER A 1 203 ? -4.928 10.154 11.689 1.00 46.97 203 SER A CA 1
ATOM 1676 C C . SER A 1 203 ? -4.445 10.868 12.969 1.00 46.97 203 SER A C 1
ATOM 1678 O O . SER A 1 203 ? -5.098 11.812 13.416 1.00 46.97 203 SER A O 1
ATOM 1680 N N . ARG A 1 204 ? -3.264 10.521 13.510 1.00 40.22 204 ARG A N 1
ATOM 1681 C CA . ARG A 1 204 ? -2.616 11.205 14.644 1.00 40.22 204 ARG A CA 1
ATOM 1682 C C . ARG A 1 204 ? -1.123 11.446 14.418 1.00 40.22 204 ARG A C 1
ATOM 1684 O O . ARG A 1 204 ? -0.287 10.720 14.928 1.00 40.22 204 ARG A O 1
ATOM 1691 N N . ILE A 1 205 ? -0.757 12.520 13.720 1.00 38.31 205 ILE A N 1
ATOM 1692 C CA . ILE A 1 205 ? 0.584 13.115 13.873 1.00 38.31 205 ILE A CA 1
ATOM 1693 C C . ILE A 1 205 ? 0.444 14.643 13.902 1.00 38.31 205 ILE A C 1
ATOM 1695 O O . ILE A 1 205 ? 0.905 15.367 13.027 1.00 38.31 205 ILE A O 1
ATOM 1699 N N . GLN A 1 206 ? -0.191 15.154 14.954 1.00 34.25 206 GLN A N 1
ATOM 1700 C CA . GLN A 1 206 ? 0.499 16.170 15.741 1.00 34.25 206 GLN A CA 1
ATOM 1701 C C . GLN A 1 206 ? 1.210 15.385 16.839 1.00 34.25 206 GLN A C 1
ATOM 1703 O O . GLN A 1 206 ? 0.630 15.097 17.879 1.00 34.25 206 GLN A O 1
ATOM 1708 N N . LYS A 1 207 ? 2.444 14.950 16.547 1.00 40.12 207 LYS A N 1
ATOM 1709 C CA . LYS A 1 207 ? 3.391 14.481 17.560 1.00 40.12 207 LYS A CA 1
ATOM 1710 C C . LYS A 1 207 ? 3.600 15.652 18.524 1.00 40.12 207 LYS A C 1
ATOM 1712 O O . LYS A 1 207 ? 4.458 16.498 18.283 1.00 40.12 207 LYS A O 1
ATOM 1717 N N . GLU A 1 208 ? 2.806 15.729 19.589 1.00 38.03 208 GLU A N 1
ATOM 1718 C CA . GLU A 1 208 ? 3.299 16.328 20.821 1.00 38.03 208 GLU A CA 1
ATOM 1719 C C . GLU A 1 208 ? 4.404 15.395 21.299 1.00 38.03 208 GLU A C 1
ATOM 1721 O O . GLU A 1 208 ? 4.187 14.309 21.823 1.00 38.03 208 GLU A O 1
ATOM 1726 N N . THR A 1 209 ? 5.623 15.801 20.974 1.00 42.69 209 THR A N 1
ATOM 1727 C CA . THR A 1 209 ? 6.877 15.233 21.434 1.00 42.69 209 THR A CA 1
ATOM 1728 C C . THR A 1 209 ? 6.951 15.331 22.957 1.00 42.69 209 THR A C 1
ATOM 1730 O O . THR A 1 209 ? 7.618 16.214 23.492 1.00 42.69 209 THR A O 1
ATOM 1733 N N . SER A 1 210 ? 6.273 14.447 23.680 1.00 49.06 210 SER A N 1
ATOM 1734 C CA . SER A 1 210 ? 6.704 14.085 25.024 1.00 49.06 210 SER A CA 1
ATOM 1735 C C . SER A 1 210 ? 7.701 12.948 24.860 1.00 49.06 210 SER A C 1
ATOM 1737 O O . SER A 1 210 ? 7.314 11.800 24.691 1.00 49.06 210 SER A O 1
ATOM 1739 N N . GLU A 1 211 ? 8.995 13.258 24.825 1.00 58.75 211 GLU A N 1
ATOM 1740 C CA . GLU A 1 211 ? 10.019 12.217 24.891 1.00 58.75 211 GLU A CA 1
ATOM 1741 C C . GLU A 1 211 ? 9.847 11.459 26.219 1.00 58.75 211 GLU A C 1
ATOM 1743 O O . GLU A 1 211 ? 10.118 12.014 27.285 1.00 58.75 211 GLU A O 1
ATOM 1748 N N . HIS A 1 212 ? 9.367 10.212 26.180 1.00 68.12 212 HIS A N 1
ATOM 1749 C CA . HIS A 1 212 ? 9.203 9.406 27.388 1.00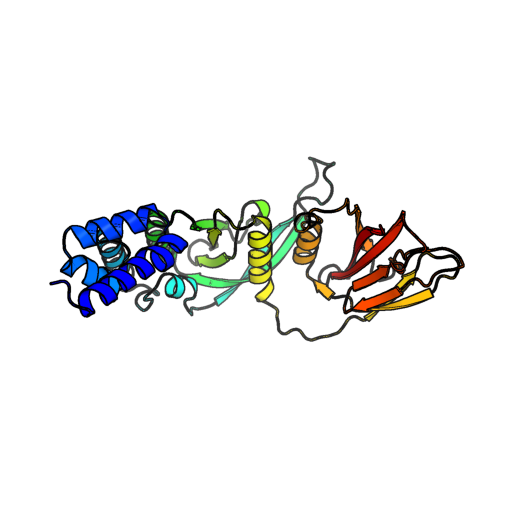 68.12 212 HIS A CA 1
ATOM 1750 C C . HIS A 1 212 ? 10.549 8.779 27.767 1.00 68.12 212 HIS A C 1
ATOM 1752 O O . HIS A 1 212 ? 10.872 7.656 27.385 1.00 68.12 212 HIS A O 1
ATOM 1758 N N . VAL A 1 213 ? 11.383 9.545 28.474 1.00 76.81 213 VAL A N 1
ATOM 1759 C CA . VAL A 1 213 ? 12.668 9.059 28.993 1.00 76.81 213 VAL A CA 1
ATOM 1760 C C . VAL A 1 213 ? 12.413 8.152 30.192 1.00 76.81 213 VAL A C 1
ATOM 1762 O O . VAL A 1 213 ? 11.802 8.580 31.171 1.00 76.81 213 VAL A O 1
ATOM 1765 N N . ILE A 1 214 ? 12.897 6.914 30.127 1.00 79.69 214 ILE A N 1
ATOM 1766 C CA . ILE A 1 214 ? 12.756 5.924 31.196 1.00 79.69 214 ILE A CA 1
ATOM 1767 C C . ILE A 1 214 ? 14.114 5.461 31.708 1.00 79.69 214 ILE A C 1
ATOM 1769 O O . ILE A 1 214 ? 15.115 5.527 30.992 1.00 79.69 214 ILE A O 1
ATOM 1773 N N . GLN A 1 215 ? 14.120 4.971 32.945 1.00 83.75 215 GLN A N 1
ATOM 1774 C CA . GLN A 1 215 ? 15.268 4.310 33.549 1.00 83.75 215 GLN A CA 1
ATOM 1775 C C . GLN A 1 215 ? 15.247 2.817 33.217 1.00 83.75 215 GLN A C 1
ATOM 1777 O O . GLN A 1 215 ? 14.242 2.147 33.447 1.00 83.75 215 GLN A O 1
ATOM 1782 N N . VAL A 1 216 ? 16.354 2.319 32.673 1.00 80.56 216 VAL A N 1
ATOM 1783 C CA . VAL A 1 216 ? 16.608 0.898 32.402 1.00 80.56 216 VAL A CA 1
ATOM 1784 C C . VAL A 1 216 ? 17.877 0.469 33.126 1.00 80.56 216 VAL A C 1
ATOM 1786 O O . VAL A 1 216 ? 18.784 1.280 33.328 1.00 80.56 216 VAL A O 1
ATOM 1789 N N . TRP A 1 217 ? 17.948 -0.793 33.529 1.00 84.88 217 TRP A N 1
ATOM 1790 C CA . TRP A 1 217 ? 19.086 -1.351 34.256 1.00 84.88 217 TRP A CA 1
ATOM 1791 C C . TRP A 1 217 ? 19.821 -2.384 33.413 1.00 84.88 217 TRP A C 1
ATOM 1793 O O . TRP A 1 217 ? 19.215 -3.001 32.548 1.00 84.88 217 TRP A O 1
ATOM 1803 N N . THR A 1 218 ? 21.109 -2.579 33.672 1.00 82.12 218 THR A N 1
ATOM 1804 C CA . THR A 1 218 ? 21.928 -3.606 33.011 1.00 82.12 218 THR A CA 1
ATOM 1805 C C . THR A 1 218 ? 22.025 -4.880 33.854 1.00 82.12 218 THR A C 1
ATOM 1807 O O . THR A 1 218 ? 21.823 -4.824 35.068 1.00 82.12 218 THR A O 1
ATOM 1810 N N . ASP A 1 219 ? 22.304 -6.023 33.225 1.00 77.81 219 ASP A N 1
ATOM 1811 C CA . ASP A 1 219 ? 22.308 -7.370 33.826 1.00 77.81 219 ASP A CA 1
ATOM 1812 C C . ASP A 1 219 ? 23.681 -7.858 34.342 1.00 77.81 219 ASP A C 1
ATOM 1814 O O . ASP A 1 219 ? 23.846 -9.040 34.639 1.00 77.81 219 ASP A O 1
ATOM 1818 N N . ILE A 1 220 ? 24.662 -6.962 34.485 1.00 73.56 220 ILE A N 1
ATOM 1819 C CA . ILE A 1 220 ? 26.016 -7.288 34.972 1.00 73.56 220 ILE A CA 1
ATOM 1820 C C . ILE A 1 220 ? 26.164 -7.169 36.493 1.00 73.56 220 ILE A C 1
ATOM 1822 O O . ILE A 1 220 ? 25.409 -6.453 37.148 1.00 73.56 220 ILE A O 1
ATOM 1826 N N . ASP A 1 221 ? 27.227 -7.773 37.040 1.00 60.69 221 ASP A N 1
ATOM 1827 C CA . ASP A 1 221 ? 27.563 -7.826 38.478 1.00 60.69 221 ASP A CA 1
ATOM 1828 C C . ASP A 1 221 ? 27.577 -6.464 39.206 1.00 60.69 221 ASP A C 1
ATOM 1830 O O . ASP A 1 221 ? 27.418 -6.404 40.427 1.00 60.69 221 ASP A O 1
ATOM 1834 N N . PHE A 1 222 ? 27.753 -5.359 38.473 1.00 62.56 222 PHE A N 1
ATOM 1835 C CA . PHE A 1 222 ? 27.748 -3.997 39.018 1.00 62.56 222 PHE A CA 1
ATOM 1836 C C . PHE A 1 222 ? 26.448 -3.210 38.759 1.00 62.56 222 PHE A C 1
ATOM 1838 O O . PHE A 1 222 ? 26.464 -2.007 39.009 1.00 62.56 222 PHE A O 1
ATOM 1845 N N . GLU A 1 223 ? 25.378 -3.859 38.258 1.00 67.12 223 GLU A N 1
ATOM 1846 C CA . GLU A 1 223 ? 24.044 -3.327 37.892 1.00 67.12 223 GLU A CA 1
ATOM 1847 C C . GLU A 1 223 ? 23.957 -1.791 37.900 1.00 67.12 223 GLU A C 1
ATOM 1849 O O . GLU A 1 223 ? 23.769 -1.165 38.949 1.00 67.12 223 GLU A O 1
ATOM 1854 N N . TYR A 1 224 ? 24.033 -1.157 36.729 1.00 77.50 224 TYR A N 1
ATOM 1855 C CA . TYR A 1 224 ? 23.949 0.301 36.638 1.00 77.50 224 TYR A CA 1
ATOM 1856 C C . TYR A 1 224 ? 22.726 0.757 35.834 1.00 77.50 224 TYR A C 1
ATOM 1858 O O . TYR A 1 224 ? 22.156 0.014 35.037 1.00 77.50 224 TYR A O 1
ATOM 1866 N N . CYS A 1 225 ? 22.275 1.984 36.103 1.00 82.19 225 CYS A N 1
ATOM 1867 C CA . CYS A 1 225 ? 21.050 2.548 35.540 1.00 82.19 225 CYS A CA 1
ATOM 1868 C C . CYS A 1 225 ? 21.367 3.533 34.408 1.00 82.19 225 CYS A C 1
ATOM 1870 O O . CYS A 1 225 ? 22.247 4.386 34.541 1.00 82.19 225 CYS A O 1
ATOM 1872 N N . LEU A 1 226 ? 20.590 3.463 33.330 1.00 83.62 226 LEU A N 1
ATOM 1873 C CA . LEU A 1 226 ? 20.688 4.318 32.152 1.00 83.62 226 LEU A CA 1
ATOM 1874 C C . LEU A 1 226 ? 19.338 4.964 31.834 1.00 83.62 226 LEU A C 1
ATOM 1876 O O . LEU A 1 226 ? 18.289 4.394 32.117 1.00 83.62 226 LEU A O 1
ATOM 1880 N N . ASN A 1 227 ? 19.370 6.144 31.215 1.00 85.44 227 ASN A N 1
ATOM 1881 C CA . ASN A 1 227 ? 18.176 6.807 30.692 1.00 85.44 227 ASN A CA 1
ATOM 1882 C C . ASN A 1 227 ? 18.058 6.542 29.183 1.00 85.44 227 ASN A C 1
ATOM 1884 O O . ASN A 1 227 ? 18.974 6.890 28.437 1.00 85.44 227 ASN A O 1
ATOM 1888 N N . ILE A 1 228 ? 16.930 5.996 28.727 1.00 84.44 228 ILE A N 1
ATOM 1889 C CA . ILE A 1 228 ? 16.643 5.726 27.307 1.00 84.44 228 ILE A CA 1
ATOM 1890 C C . ILE A 1 228 ? 15.307 6.353 26.898 1.00 84.44 228 ILE A C 1
ATOM 1892 O O . ILE A 1 228 ? 14.395 6.456 27.717 1.00 84.44 228 ILE A O 1
ATOM 1896 N N . LYS A 1 229 ? 15.181 6.817 25.648 1.00 85.62 229 LYS A N 1
ATOM 1897 C CA . LYS A 1 229 ? 13.915 7.378 25.147 1.00 85.62 229 LYS A CA 1
ATOM 1898 C C . LYS A 1 229 ? 13.020 6.238 24.672 1.00 85.62 229 LYS A C 1
ATOM 1900 O O . LYS A 1 229 ? 13.397 5.566 23.732 1.00 85.62 229 LYS A O 1
ATOM 1905 N N . ALA A 1 230 ? 11.844 6.028 25.246 1.00 83.94 230 ALA A N 1
ATOM 1906 C CA . ALA A 1 230 ? 10.891 5.083 24.672 1.00 83.94 230 ALA A CA 1
ATOM 1907 C C . ALA A 1 230 ? 10.168 5.739 23.484 1.00 83.94 230 ALA A C 1
ATOM 1909 O O . ALA A 1 230 ? 9.593 6.822 23.627 1.00 83.94 230 ALA A O 1
ATOM 1910 N N . GLU A 1 231 ? 10.220 5.118 22.303 1.00 81.69 231 GLU A N 1
ATOM 1911 C CA . GLU A 1 231 ? 9.460 5.610 21.149 1.00 81.69 231 GLU A CA 1
ATOM 1912 C C . GLU A 1 231 ? 7.986 5.236 21.296 1.00 81.69 231 GLU A C 1
ATOM 1914 O O . GLU A 1 231 ? 7.655 4.096 21.614 1.00 81.69 231 GLU A O 1
ATOM 1919 N N . HIS A 1 232 ? 7.104 6.208 21.088 1.00 78.44 232 HIS A N 1
ATOM 1920 C CA . HIS A 1 232 ? 5.667 6.010 21.208 1.00 78.44 232 HIS A CA 1
ATOM 1921 C C . HIS A 1 232 ? 5.133 5.247 20.000 1.00 78.44 232 HIS A C 1
ATOM 1923 O O . HIS A 1 232 ? 5.358 5.658 18.860 1.00 78.44 232 HIS A O 1
ATOM 1929 N N . VAL A 1 233 ? 4.415 4.165 20.273 1.00 71.56 233 VAL A N 1
ATOM 1930 C CA . VAL A 1 233 ? 3.748 3.323 19.281 1.00 71.56 233 VAL A CA 1
ATOM 1931 C C . VAL A 1 233 ? 2.357 2.968 19.784 1.00 71.56 233 VAL A C 1
ATOM 1933 O O . VAL A 1 233 ? 2.115 2.903 20.989 1.00 71.56 233 VAL A O 1
ATOM 1936 N N . SER A 1 234 ? 1.439 2.711 18.867 1.00 66.81 234 SER A N 1
ATOM 1937 C CA . SER A 1 234 ? 0.174 2.063 19.199 1.00 66.81 234 SER A CA 1
ATOM 1938 C C . SER A 1 234 ? 0.354 0.561 19.439 1.00 66.81 234 SER A C 1
ATOM 1940 O O . SER A 1 234 ? 1.354 -0.019 19.012 1.00 66.81 234 SER A O 1
ATOM 1942 N N . SER A 1 235 ? -0.601 -0.117 20.083 1.00 64.38 235 SER A N 1
ATOM 1943 C CA . SER A 1 235 ? -0.568 -1.586 20.227 1.00 64.38 235 SER A CA 1
ATOM 1944 C C . SER A 1 235 ? -0.579 -2.296 18.875 1.00 64.38 235 SER A C 1
ATOM 1946 O O . SER A 1 235 ? 0.097 -3.310 18.708 1.00 64.38 235 SER A O 1
ATOM 1948 N N . THR A 1 236 ? -1.247 -1.712 17.878 1.00 59.97 236 THR A N 1
ATOM 1949 C CA . THR A 1 236 ? -1.209 -2.185 16.491 1.00 59.97 236 THR A CA 1
ATOM 1950 C C . THR A 1 236 ? 0.180 -2.010 15.867 1.00 59.97 236 THR A C 1
ATOM 1952 O O . THR A 1 236 ? 0.689 -2.938 15.243 1.00 59.97 236 THR A O 1
ATOM 1955 N N . GLU A 1 237 ? 0.835 -0.859 16.050 1.00 65.00 237 GLU A N 1
ATOM 1956 C CA . GLU A 1 237 ? 2.215 -0.646 15.581 1.00 65.00 237 GLU A CA 1
ATOM 1957 C C . GLU A 1 237 ? 3.204 -1.579 16.294 1.00 65.00 237 GLU A C 1
ATOM 1959 O O . GLU A 1 237 ? 4.040 -2.198 15.642 1.00 65.00 237 GLU A O 1
ATOM 1964 N N . TRP A 1 238 ? 3.064 -1.762 17.609 1.00 71.94 238 TRP A N 1
ATOM 1965 C CA . TRP A 1 238 ? 3.844 -2.724 18.387 1.00 71.94 238 TRP A CA 1
ATOM 1966 C C . TRP A 1 238 ? 3.673 -4.156 17.877 1.00 71.94 238 TRP A C 1
ATOM 1968 O O . TRP A 1 238 ? 4.655 -4.867 17.665 1.00 71.94 238 TRP A O 1
ATOM 1978 N N . HIS A 1 239 ? 2.435 -4.575 17.620 1.00 66.75 239 HIS A N 1
ATOM 1979 C CA . HIS A 1 239 ? 2.139 -5.884 17.044 1.00 66.75 239 HIS A CA 1
ATOM 1980 C C . HIS A 1 239 ? 2.826 -6.089 15.693 1.00 66.75 239 HIS A C 1
ATOM 1982 O O . HIS A 1 239 ? 3.216 -7.201 15.380 1.00 66.75 239 HIS A O 1
ATOM 1988 N N . LEU A 1 240 ? 3.034 -5.038 14.898 1.00 61.44 240 LEU A N 1
ATOM 1989 C CA . LEU A 1 240 ? 3.739 -5.142 13.615 1.00 61.44 240 LEU A CA 1
ATOM 1990 C C . LEU A 1 240 ? 5.244 -5.223 13.759 1.00 61.44 240 LEU A C 1
ATOM 1992 O O . LEU A 1 240 ? 5.864 -6.075 13.128 1.00 61.44 240 LEU A O 1
ATOM 1996 N N . ILE A 1 241 ? 5.805 -4.359 14.607 1.00 69.12 241 ILE A N 1
ATOM 1997 C CA . ILE A 1 241 ? 7.226 -4.383 14.961 1.00 69.12 241 ILE A CA 1
ATOM 1998 C C . ILE A 1 241 ? 7.595 -5.782 15.488 1.00 69.12 241 ILE A C 1
ATOM 2000 O O . ILE A 1 241 ? 8.684 -6.281 15.228 1.00 69.12 241 ILE A O 1
ATOM 2004 N N . THR A 1 242 ? 6.663 -6.437 16.186 1.00 66.81 242 THR A N 1
ATOM 2005 C CA . THR A 1 242 ? 6.836 -7.786 16.736 1.00 66.81 242 THR A CA 1
ATOM 2006 C C . THR A 1 242 ? 6.333 -8.913 15.836 1.00 66.81 242 THR A C 1
ATOM 2008 O O . THR A 1 242 ? 6.743 -10.056 16.041 1.00 66.81 242 THR A O 1
ATOM 2011 N N . GLN A 1 243 ? 5.494 -8.638 14.821 1.00 58.00 243 GLN A N 1
ATOM 2012 C CA . GLN A 1 243 ? 4.881 -9.671 13.968 1.00 58.00 243 GLN A CA 1
ATOM 2013 C C . GLN A 1 243 ? 5.896 -10.457 13.149 1.00 58.00 243 GLN A C 1
ATOM 2015 O O . GLN A 1 243 ? 5.539 -11.495 12.589 1.00 58.00 243 GLN A O 1
ATOM 2020 N N . LYS A 1 244 ? 7.151 -10.007 13.118 1.00 45.97 244 LYS A N 1
ATOM 2021 C CA . LYS A 1 244 ? 8.317 -10.867 13.347 1.00 45.97 244 LYS A CA 1
ATOM 2022 C C . LYS A 1 244 ? 9.487 -9.923 13.687 1.00 45.97 244 LYS A C 1
ATOM 2024 O O . LYS A 1 244 ? 9.459 -8.743 13.347 1.00 45.97 244 LYS A O 1
ATOM 2029 N N . SER A 1 245 ? 10.560 -10.444 14.246 1.00 51.66 245 SER A N 1
ATOM 2030 C CA . SER A 1 245 ? 11.933 -10.001 13.988 1.00 51.66 245 SER A CA 1
ATOM 2031 C C . SER A 1 245 ? 12.269 -9.910 12.467 1.00 51.66 245 SER A C 1
ATOM 2033 O O . SER A 1 245 ? 13.401 -10.129 12.064 1.00 51.66 245 SER A O 1
ATOM 2035 N N . ILE A 1 246 ? 11.279 -9.617 11.592 1.00 47.31 246 ILE A N 1
ATOM 2036 C CA . ILE A 1 246 ? 11.311 -9.210 10.178 1.00 47.31 246 ILE A CA 1
ATOM 2037 C C . ILE A 1 246 ? 11.955 -7.840 10.270 1.00 47.31 246 ILE A C 1
ATOM 2039 O O . ILE A 1 246 ? 11.283 -6.828 10.394 1.00 47.31 246 ILE A O 1
ATOM 2043 N N . LEU A 1 247 ? 13.269 -7.742 10.352 1.00 45.66 247 LEU A N 1
ATOM 2044 C CA . LEU A 1 247 ? 14.152 -8.061 9.251 1.00 45.66 247 LEU A CA 1
ATOM 2045 C C . LEU A 1 247 ? 15.519 -8.599 9.734 1.00 45.66 247 LEU A C 1
ATOM 2047 O O . LEU A 1 247 ? 16.551 -8.089 9.313 1.00 45.66 247 LEU A O 1
ATOM 2051 N N . GLU A 1 248 ? 15.568 -9.751 10.403 1.00 51.00 248 GLU A N 1
ATOM 2052 C CA . GLU A 1 248 ? 16.707 -10.694 10.294 1.00 51.00 248 GLU A CA 1
ATOM 2053 C C . GLU A 1 248 ? 16.996 -11.078 8.809 1.00 51.00 248 GLU A C 1
ATOM 2055 O O . GLU A 1 248 ? 17.906 -11.837 8.503 1.00 51.00 248 GLU A O 1
ATOM 2060 N N . GLN A 1 249 ? 16.229 -10.551 7.843 1.00 46.19 249 GLN A N 1
ATOM 2061 C CA . GLN A 1 249 ? 16.277 -10.833 6.409 1.00 46.19 249 GLN A CA 1
ATOM 2062 C C . GLN A 1 249 ? 16.960 -9.756 5.533 1.00 46.19 249 GLN A C 1
ATOM 2064 O O . GLN A 1 249 ? 17.009 -9.963 4.322 1.00 46.19 249 GLN A O 1
ATOM 2069 N N . PHE A 1 250 ? 17.507 -8.649 6.069 1.00 42.56 250 PHE A N 1
ATOM 2070 C CA . PHE A 1 250 ? 18.260 -7.663 5.250 1.00 42.56 250 PHE A CA 1
ATOM 2071 C C . PHE A 1 250 ? 19.775 -7.582 5.488 1.00 42.56 250 PHE A C 1
ATOM 2073 O O . PHE A 1 250 ? 20.438 -6.724 4.906 1.00 42.56 250 PHE A O 1
ATOM 2080 N N . ALA A 1 251 ? 20.370 -8.532 6.205 1.00 38.09 251 ALA A N 1
ATOM 2081 C CA . ALA A 1 251 ? 21.773 -8.863 5.981 1.00 38.09 251 ALA A CA 1
ATOM 2082 C C . ALA A 1 251 ? 21.981 -10.376 6.141 1.00 38.09 251 ALA A C 1
ATOM 2084 O O . ALA A 1 251 ? 21.829 -10.890 7.246 1.00 38.09 251 ALA A O 1
ATOM 2085 N N . PRO A 1 252 ? 22.349 -11.114 5.076 1.00 47.34 252 PRO A N 1
ATOM 2086 C CA . PRO A 1 252 ? 23.067 -12.358 5.278 1.00 47.34 252 PRO A CA 1
ATOM 2087 C C . PRO A 1 252 ? 24.427 -11.963 5.854 1.00 47.34 252 PRO A C 1
ATOM 2089 O O . PRO A 1 252 ? 25.110 -11.184 5.199 1.00 47.34 252 PRO A O 1
ATOM 2092 N N . ILE A 1 253 ? 24.797 -12.439 7.047 1.00 51.47 253 ILE A N 1
ATOM 2093 C CA . ILE A 1 253 ? 26.179 -12.849 7.361 1.00 51.47 253 ILE A CA 1
ATOM 2094 C C . ILE A 1 253 ? 26.284 -13.623 8.691 1.00 51.47 253 ILE A C 1
ATOM 2096 O O . ILE A 1 253 ? 27.122 -14.508 8.720 1.00 51.47 253 ILE A O 1
ATOM 2100 N N . ASP A 1 254 ? 25.406 -13.468 9.694 1.00 54.41 254 ASP A N 1
ATOM 2101 C CA . ASP A 1 254 ? 25.473 -14.283 10.931 1.00 54.41 254 ASP A CA 1
ATOM 2102 C C . ASP A 1 254 ? 24.100 -14.522 11.592 1.00 54.41 254 ASP A C 1
ATOM 2104 O O . ASP A 1 254 ? 23.184 -13.723 11.385 1.00 54.41 254 ASP A O 1
ATOM 2108 N N . PRO A 1 255 ? 23.918 -15.615 12.367 1.00 56.00 255 PRO A N 1
ATOM 2109 C CA . PRO A 1 255 ? 22.691 -15.849 13.123 1.00 56.00 255 PRO A CA 1
ATOM 2110 C C . PRO A 1 255 ? 22.549 -14.792 14.227 1.00 56.00 255 PRO A C 1
ATOM 2112 O O . PRO A 1 255 ? 23.338 -14.753 15.171 1.00 56.00 255 PRO A O 1
ATOM 2115 N N . VAL A 1 256 ? 21.546 -13.929 14.084 1.00 66.12 256 VAL A N 1
ATOM 2116 C CA . VAL A 1 256 ? 21.101 -12.996 15.122 1.00 66.12 256 VAL A CA 1
ATOM 2117 C C . VAL A 1 256 ? 19.968 -13.680 15.885 1.00 66.12 256 VAL A C 1
ATOM 2119 O O . VAL A 1 256 ? 19.014 -14.126 15.253 1.00 66.12 256 VAL A O 1
ATOM 2122 N N . ASP A 1 257 ? 20.064 -13.778 17.213 1.00 72.69 257 ASP A N 1
ATOM 2123 C CA . ASP A 1 257 ? 18.935 -14.217 18.046 1.00 72.69 257 ASP A CA 1
ATOM 2124 C C . ASP A 1 257 ? 18.139 -12.984 18.496 1.00 72.69 257 ASP A C 1
ATOM 2126 O O . ASP A 1 257 ? 18.739 -12.019 18.988 1.00 72.69 257 ASP A O 1
ATOM 2130 N N . VAL A 1 258 ? 16.807 -13.029 18.382 1.00 74.75 258 VAL A N 1
ATOM 2131 C CA . VAL A 1 258 ? 15.909 -11.946 18.814 1.00 74.75 258 VAL A CA 1
ATOM 2132 C C . VAL A 1 258 ? 14.952 -12.399 19.917 1.00 74.75 258 VAL A C 1
ATOM 2134 O O . VAL A 1 258 ? 14.218 -13.375 19.769 1.00 74.75 258 VAL A O 1
ATOM 2137 N N . GLU A 1 259 ? 14.909 -11.632 21.005 1.00 79.69 259 GLU A N 1
ATOM 2138 C CA . GLU A 1 259 ? 13.974 -11.789 22.119 1.00 79.69 259 GLU A CA 1
ATOM 2139 C C . GLU A 1 259 ? 13.039 -10.576 22.216 1.00 79.69 259 GLU A C 1
ATOM 2141 O O . GLU A 1 259 ? 13.453 -9.430 22.042 1.00 79.69 259 GLU A O 1
ATOM 2146 N N . ILE A 1 260 ? 11.756 -10.818 22.500 1.00 80.94 260 ILE A N 1
ATOM 2147 C CA . ILE A 1 260 ? 10.723 -9.779 22.605 1.00 80.94 260 ILE A CA 1
ATOM 2148 C C . ILE A 1 260 ? 10.045 -9.909 23.966 1.00 80.94 260 ILE A C 1
ATOM 2150 O O . ILE A 1 260 ? 9.559 -10.983 24.321 1.00 80.94 260 ILE A O 1
ATOM 2154 N N . ALA A 1 261 ? 9.971 -8.807 24.709 1.00 82.12 261 ALA A N 1
ATOM 2155 C CA . ALA A 1 261 ? 9.368 -8.756 26.034 1.00 82.12 261 ALA A CA 1
ATOM 2156 C C . ALA A 1 261 ? 8.404 -7.570 26.181 1.00 82.12 261 ALA A C 1
ATOM 2158 O O . ALA A 1 261 ? 8.590 -6.503 25.593 1.00 82.12 261 ALA A O 1
ATOM 2159 N N . LEU A 1 262 ? 7.366 -7.769 26.994 1.00 82.69 262 LEU A N 1
ATOM 2160 C CA . LEU A 1 262 ? 6.419 -6.740 27.412 1.00 82.69 262 LEU A CA 1
ATOM 2161 C C . LEU A 1 262 ? 6.564 -6.522 28.914 1.00 82.69 262 LEU A C 1
ATOM 2163 O O . LEU A 1 262 ? 6.473 -7.479 29.678 1.00 82.69 262 LEU A O 1
ATOM 2167 N N . TYR A 1 263 ? 6.741 -5.269 29.315 1.00 80.25 263 TYR A N 1
ATOM 2168 C CA . TYR A 1 263 ? 6.854 -4.857 30.709 1.00 80.25 263 TYR A CA 1
ATOM 2169 C C . TYR A 1 263 ? 5.685 -3.953 31.078 1.00 80.25 263 TYR A C 1
ATOM 2171 O O . TYR A 1 263 ? 5.322 -3.031 30.332 1.00 80.25 263 TYR A O 1
ATOM 2179 N N . ASP A 1 264 ? 5.113 -4.178 32.256 1.00 77.75 264 ASP A N 1
ATOM 2180 C CA . ASP A 1 264 ? 4.171 -3.219 32.822 1.00 77.75 264 ASP A CA 1
ATOM 2181 C C . ASP A 1 264 ? 4.908 -1.918 33.197 1.00 77.75 264 ASP A C 1
ATOM 2183 O O . ASP A 1 264 ? 6.088 -1.917 33.546 1.00 77.75 264 ASP A O 1
ATOM 2187 N N . LYS A 1 265 ? 4.215 -0.770 33.155 1.00 74.50 265 LYS A N 1
ATOM 2188 C CA . LYS A 1 265 ? 4.829 0.561 33.367 1.00 74.50 265 LYS A CA 1
ATOM 2189 C C . LYS A 1 265 ? 5.568 0.713 34.705 1.00 74.50 265 LYS A C 1
ATOM 2191 O O . LYS A 1 265 ? 6.413 1.595 34.848 1.00 74.50 265 LYS A O 1
ATOM 2196 N N . THR A 1 266 ? 5.199 -0.096 35.694 1.00 71.88 266 THR A N 1
ATOM 2197 C CA . THR A 1 266 ? 5.765 -0.099 37.049 1.00 71.88 266 THR A CA 1
ATOM 2198 C C . THR A 1 266 ? 6.917 -1.081 37.229 1.00 71.88 266 THR A C 1
ATOM 2200 O O . THR A 1 266 ? 7.558 -1.060 38.278 1.00 71.88 266 THR A O 1
ATOM 2203 N N . GLU A 1 267 ? 7.152 -1.969 36.265 1.00 75.38 267 GLU A N 1
ATOM 2204 C CA . GLU A 1 267 ? 8.193 -2.986 36.356 1.00 75.38 267 GLU A CA 1
ATOM 2205 C C . GLU A 1 267 ? 9.570 -2.415 36.019 1.00 75.38 267 GLU A C 1
ATOM 2207 O O . GLU A 1 267 ? 9.730 -1.504 35.204 1.00 75.38 267 GLU A O 1
ATOM 2212 N N . ARG A 1 268 ? 10.589 -2.968 36.680 1.00 82.06 268 ARG A N 1
ATOM 2213 C CA . ARG A 1 268 ? 11.990 -2.667 36.395 1.00 82.06 268 ARG A CA 1
ATOM 2214 C C . ARG A 1 268 ? 12.362 -3.329 35.065 1.00 82.06 268 ARG A C 1
ATOM 2216 O O . ARG A 1 268 ? 12.294 -4.550 34.964 1.00 82.06 268 ARG A O 1
ATOM 2223 N N . ILE A 1 269 ? 12.785 -2.541 34.077 1.00 85.88 269 ILE A N 1
ATOM 2224 C CA . ILE A 1 269 ? 13.259 -3.056 32.784 1.00 85.88 269 ILE A CA 1
ATOM 2225 C C . ILE A 1 269 ? 14.766 -3.304 32.864 1.00 85.88 269 ILE A C 1
ATOM 2227 O O . ILE A 1 269 ? 15.536 -2.360 33.063 1.00 85.88 269 ILE A O 1
ATOM 2231 N N . THR A 1 270 ? 15.181 -4.555 32.684 1.00 87.06 270 THR A N 1
ATOM 2232 C CA . THR A 1 270 ? 16.595 -4.950 32.639 1.00 87.06 270 THR A CA 1
ATOM 2233 C C . THR A 1 270 ? 16.982 -5.307 31.206 1.00 87.06 270 THR A C 1
ATOM 2235 O O . THR A 1 270 ? 16.302 -6.114 30.579 1.00 87.06 270 THR A O 1
ATOM 2238 N N . LEU A 1 271 ? 18.044 -4.689 30.689 1.00 86.69 271 LEU A N 1
ATOM 2239 C CA . LEU A 1 271 ? 18.567 -4.879 29.337 1.00 86.69 271 LEU A CA 1
ATOM 2240 C C . LEU A 1 271 ? 19.934 -5.571 29.391 1.00 86.69 271 LEU A C 1
ATOM 2242 O O . LEU A 1 271 ? 20.753 -5.192 30.235 1.00 86.69 271 LEU A O 1
ATOM 2246 N N . PRO A 1 272 ? 20.208 -6.525 28.488 1.00 84.88 272 PRO A N 1
ATOM 2247 C CA . PRO A 1 272 ? 21.485 -7.212 28.473 1.00 84.88 272 PRO A CA 1
ATOM 2248 C C . PRO A 1 272 ? 22.609 -6.330 27.937 1.00 84.88 272 PRO A C 1
ATOM 2250 O O . PRO A 1 272 ? 22.406 -5.515 27.027 1.00 84.88 272 PRO A O 1
ATOM 2253 N N . VAL A 1 273 ? 23.809 -6.513 28.484 1.00 83.69 273 VAL A N 1
ATOM 2254 C CA . VAL A 1 273 ? 25.037 -5.869 28.001 1.00 83.69 273 VAL A CA 1
ATOM 2255 C C . VAL A 1 273 ? 26.129 -6.892 27.697 1.00 83.69 273 VAL A C 1
ATOM 2257 O O . VAL A 1 273 ? 26.152 -7.998 28.229 1.00 83.69 273 VAL A O 1
ATOM 2260 N N . CYS A 1 274 ? 27.036 -6.535 26.790 1.00 80.81 274 CYS A N 1
ATOM 2261 C CA . CYS A 1 274 ? 28.136 -7.402 26.391 1.00 80.81 274 CYS A CA 1
ATOM 2262 C C . CYS A 1 274 ? 29.155 -7.532 27.534 1.00 80.81 274 CYS A C 1
ATOM 2264 O O . CYS A 1 274 ? 29.803 -6.549 27.897 1.00 80.81 274 CYS A O 1
ATOM 2266 N N . ASP A 1 275 ? 29.359 -8.748 28.044 1.00 75.81 275 ASP A N 1
ATOM 2267 C CA . ASP A 1 275 ? 30.450 -9.058 28.972 1.00 75.81 275 ASP A CA 1
ATOM 2268 C C . ASP A 1 275 ? 31.696 -9.518 28.197 1.00 75.81 275 ASP A C 1
ATOM 2270 O O . ASP A 1 275 ? 31.755 -10.629 27.665 1.00 75.81 275 ASP A O 1
ATOM 2274 N N . ALA A 1 276 ? 32.691 -8.633 28.100 1.00 64.62 276 ALA A N 1
ATOM 2275 C CA . ALA A 1 276 ? 33.969 -8.896 27.436 1.00 64.62 276 ALA A CA 1
ATOM 2276 C C . ALA A 1 276 ? 35.090 -9.324 28.414 1.00 64.62 276 ALA A C 1
ATOM 2278 O O . ALA A 1 276 ? 36.236 -9.503 27.990 1.00 64.62 276 ALA A O 1
ATOM 2279 N N . GLY A 1 277 ? 34.788 -9.496 29.710 1.00 64.62 277 GLY A N 1
ATOM 2280 C CA . GLY A 1 277 ? 35.758 -9.822 30.760 1.00 64.62 277 GLY A CA 1
ATOM 2281 C C . GLY A 1 277 ? 36.606 -8.637 31.261 1.00 64.62 277 GLY A C 1
ATOM 2282 O O . GLY A 1 277 ? 36.513 -7.512 30.778 1.00 64.62 277 GLY A O 1
ATOM 2283 N N . GLU A 1 278 ? 37.476 -8.898 32.247 1.00 56.22 278 GLU A N 1
ATOM 2284 C CA . GLU A 1 278 ? 38.168 -7.879 33.073 1.00 56.22 278 GLU A CA 1
ATOM 2285 C C . GLU A 1 278 ? 39.145 -6.934 32.329 1.00 56.22 278 GLU A C 1
ATOM 2287 O O . GLU A 1 278 ? 39.646 -5.981 32.928 1.00 56.22 278 GLU A O 1
ATOM 2292 N N . PHE A 1 279 ? 39.445 -7.166 31.044 1.00 48.84 279 PHE A N 1
ATOM 2293 C CA . PHE A 1 279 ? 40.561 -6.507 30.343 1.00 48.84 279 PHE A CA 1
ATOM 2294 C C . PHE A 1 279 ? 40.175 -5.702 29.090 1.00 48.84 279 PHE A C 1
ATOM 2296 O O . PHE A 1 279 ? 41.067 -5.198 28.405 1.00 48.84 279 PHE A O 1
ATOM 2303 N N . ILE A 1 280 ? 38.882 -5.564 28.772 1.00 53.66 280 ILE A N 1
ATOM 2304 C CA . ILE A 1 280 ? 38.402 -4.918 27.537 1.00 53.66 280 ILE A CA 1
ATOM 2305 C C . ILE A 1 280 ? 37.231 -3.986 27.867 1.00 53.66 280 ILE A C 1
ATOM 2307 O O . ILE A 1 280 ? 36.376 -4.318 28.681 1.00 53.66 280 ILE A O 1
ATOM 2311 N N . SER A 1 281 ? 37.176 -2.808 27.241 1.00 53.97 281 SER A N 1
ATOM 2312 C CA . SER A 1 281 ? 36.035 -1.901 27.389 1.00 53.97 281 SER A CA 1
ATOM 2313 C C . SER A 1 281 ? 34.849 -2.380 26.550 1.00 53.97 281 SER A C 1
ATOM 2315 O O . SER A 1 281 ? 34.958 -2.411 25.321 1.00 53.97 281 SER A O 1
ATOM 2317 N N . SER A 1 282 ? 33.711 -2.674 27.184 1.00 60.12 282 SER A N 1
ATOM 2318 C CA . SER A 1 282 ? 32.417 -2.638 26.496 1.00 60.12 282 SER A CA 1
ATOM 2319 C C . SER A 1 282 ? 32.147 -1.202 26.027 1.00 60.12 282 SER A C 1
ATOM 2321 O O . SER A 1 282 ? 32.478 -0.227 26.710 1.00 60.12 282 SER A O 1
ATOM 2323 N N . THR A 1 283 ? 31.592 -1.042 24.827 1.00 69.62 283 THR A N 1
ATOM 2324 C CA . THR A 1 283 ? 31.176 0.269 24.318 1.00 69.62 283 THR A CA 1
ATOM 2325 C C . THR A 1 283 ? 29.661 0.368 24.329 1.00 69.62 283 THR A C 1
ATOM 2327 O O . THR A 1 283 ? 28.983 -0.020 23.381 1.00 69.62 283 THR A O 1
ATOM 2330 N N . ASP A 1 284 ? 29.129 0.933 25.409 1.00 76.50 284 ASP A N 1
ATOM 2331 C CA . ASP A 1 284 ? 27.697 1.181 25.539 1.00 76.50 284 ASP A CA 1
ATOM 2332 C C . ASP A 1 284 ? 27.337 2.520 24.883 1.00 76.50 284 ASP A C 1
ATOM 2334 O O . ASP A 1 284 ? 27.892 3.579 25.199 1.00 76.50 284 ASP A O 1
ATOM 2338 N N . LYS A 1 285 ? 26.412 2.488 23.922 1.00 80.06 285 LYS A N 1
ATOM 2339 C CA . LYS A 1 285 ? 25.934 3.673 23.198 1.00 80.06 285 LYS A CA 1
ATOM 2340 C C . LYS A 1 285 ? 24.416 3.715 23.210 1.00 80.06 285 LYS A C 1
ATOM 2342 O O . LYS A 1 285 ? 23.760 2.758 22.812 1.00 80.06 285 LYS A O 1
ATOM 2347 N N . ILE A 1 286 ? 23.862 4.869 23.578 1.00 81.75 286 ILE A N 1
ATOM 2348 C CA . ILE A 1 286 ? 22.422 5.137 23.493 1.00 81.75 286 ILE A CA 1
ATOM 2349 C C . ILE A 1 286 ? 22.156 6.074 22.319 1.00 81.75 286 ILE A C 1
ATOM 2351 O O . ILE A 1 286 ? 22.757 7.147 22.211 1.00 81.75 286 ILE A O 1
ATOM 2355 N N . ARG A 1 287 ? 21.234 5.682 21.438 1.00 78.81 287 ARG A N 1
ATOM 2356 C CA . ARG A 1 287 ? 20.734 6.509 20.334 1.00 78.81 287 ARG A CA 1
ATOM 2357 C C . ARG A 1 287 ? 19.216 6.417 20.283 1.00 78.81 287 ARG A C 1
ATOM 2359 O O . ARG A 1 287 ? 18.668 5.408 19.855 1.00 78.81 287 ARG A O 1
ATOM 2366 N N . GLY A 1 288 ? 18.542 7.483 20.713 1.00 82.69 288 GLY A N 1
ATOM 2367 C CA . GLY A 1 288 ? 17.081 7.512 20.762 1.00 82.69 288 GLY A CA 1
ATOM 2368 C C . GLY A 1 288 ? 16.540 6.420 21.684 1.00 82.69 288 GLY A C 1
ATOM 2369 O O . GLY A 1 288 ? 16.817 6.442 22.884 1.00 82.69 288 GLY A O 1
ATOM 2370 N N . ASN A 1 289 ? 15.803 5.481 21.096 1.00 84.25 289 ASN A N 1
ATOM 2371 C CA . ASN A 1 289 ? 15.208 4.331 21.767 1.00 84.25 289 ASN A CA 1
ATOM 2372 C C . ASN A 1 289 ? 16.057 3.065 21.775 1.00 84.25 289 ASN A C 1
ATOM 2374 O O . ASN A 1 289 ? 15.573 2.009 22.171 1.00 84.25 289 ASN A O 1
ATOM 2378 N N . THR A 1 290 ? 17.307 3.169 21.333 1.00 84.94 290 THR A N 1
ATOM 2379 C CA . THR A 1 290 ? 18.191 2.022 21.158 1.00 84.94 290 THR A CA 1
ATOM 2380 C C . THR A 1 290 ? 19.381 2.097 22.109 1.00 84.94 290 THR A C 1
ATOM 2382 O O . THR A 1 290 ? 20.097 3.104 22.125 1.00 84.94 290 THR A O 1
ATOM 2385 N N . LEU A 1 291 ? 19.618 1.019 22.857 1.00 85.50 291 LEU A N 1
ATOM 2386 C CA . LEU A 1 291 ? 20.866 0.733 23.564 1.00 85.50 291 LEU A CA 1
ATOM 2387 C C . LEU A 1 291 ? 21.669 -0.270 22.731 1.00 85.50 291 LEU A C 1
ATOM 2389 O O . LEU A 1 291 ? 21.167 -1.331 22.383 1.00 85.50 291 LEU A O 1
ATOM 2393 N N . THR A 1 292 ? 22.910 0.060 22.393 1.00 85.12 292 THR A N 1
ATOM 2394 C CA . THR A 1 292 ? 23.866 -0.874 21.783 1.00 85.12 292 THR A CA 1
ATOM 2395 C C . THR A 1 292 ? 24.980 -1.135 22.779 1.00 85.12 292 THR A C 1
ATOM 2397 O O . THR A 1 292 ? 25.594 -0.173 23.241 1.00 85.12 292 THR A O 1
ATOM 2400 N N . SER A 1 293 ? 25.226 -2.406 23.081 1.00 84.69 293 SER A N 1
ATOM 2401 C CA . SER A 1 293 ? 26.315 -2.859 23.940 1.00 84.69 293 SER A CA 1
ATOM 2402 C C . SER A 1 293 ? 27.174 -3.850 23.163 1.00 84.69 293 SER A C 1
ATOM 2404 O O . SER A 1 293 ? 26.718 -4.939 22.813 1.00 84.69 293 SER A O 1
ATOM 2406 N N . ASP A 1 294 ? 28.392 -3.429 22.833 1.00 80.69 294 ASP A N 1
ATOM 2407 C CA . ASP A 1 294 ? 29.302 -4.132 21.921 1.00 80.69 294 ASP A CA 1
ATOM 2408 C C . ASP A 1 294 ? 30.726 -4.186 22.502 1.00 80.69 294 ASP A C 1
ATOM 2410 O O . ASP A 1 294 ? 31.072 -3.382 23.376 1.00 80.69 294 ASP A O 1
ATOM 2414 N N . ALA A 1 295 ? 31.562 -5.098 22.010 1.00 72.81 295 ALA A N 1
ATOM 2415 C CA . ALA A 1 295 ? 32.963 -5.245 22.401 1.00 72.81 295 ALA A CA 1
ATOM 2416 C C . ALA A 1 295 ? 33.916 -4.651 21.346 1.00 72.81 295 ALA A C 1
ATOM 2418 O O . ALA A 1 295 ? 33.601 -4.571 20.162 1.00 72.81 295 ALA A O 1
ATOM 2419 N N . ASP A 1 296 ? 35.108 -4.216 21.766 1.00 61.50 296 ASP A N 1
ATOM 2420 C CA . ASP A 1 296 ? 36.119 -3.679 20.847 1.00 61.50 296 ASP A CA 1
ATOM 2421 C C . ASP A 1 296 ? 36.663 -4.770 19.895 1.00 61.50 296 ASP A C 1
ATOM 2423 O O . ASP A 1 296 ? 37.236 -5.774 20.328 1.00 61.50 296 ASP A O 1
ATOM 2427 N N . THR A 1 297 ? 36.523 -4.550 18.582 1.00 56.28 297 THR A N 1
ATOM 2428 C CA . THR A 1 297 ? 36.967 -5.453 17.505 1.00 56.28 297 THR A CA 1
ATOM 2429 C C . THR A 1 297 ? 38.485 -5.442 17.279 1.00 56.28 297 THR A C 1
ATOM 2431 O O . THR A 1 297 ? 38.994 -6.205 16.459 1.00 56.28 297 THR A O 1
ATOM 2434 N N . TRP A 1 298 ? 39.251 -4.594 17.978 1.00 52.44 298 TRP A N 1
ATOM 2435 C CA . TRP A 1 298 ? 40.706 -4.457 17.798 1.00 52.44 298 TRP A CA 1
ATOM 2436 C C . TRP A 1 298 ? 41.553 -5.521 18.534 1.00 52.44 298 TRP A C 1
ATOM 2438 O O . TRP A 1 298 ? 42.695 -5.259 18.913 1.00 52.44 298 TRP A O 1
ATOM 2448 N N . GLY A 1 299 ? 41.041 -6.756 18.646 1.00 50.25 299 GLY A N 1
ATOM 2449 C CA . GLY A 1 299 ? 41.890 -7.952 18.757 1.00 50.25 299 GLY A CA 1
ATOM 2450 C C . GLY A 1 299 ? 41.870 -8.762 20.057 1.00 50.25 299 GLY A C 1
ATOM 2451 O O . GLY A 1 299 ? 42.823 -9.513 20.264 1.00 50.25 299 GLY A O 1
ATOM 2452 N N . THR A 1 300 ? 40.840 -8.673 20.913 1.00 50.69 300 THR A N 1
ATOM 2453 C CA . THR A 1 300 ? 40.924 -9.335 22.239 1.00 50.69 300 THR A CA 1
ATOM 2454 C C . THR A 1 300 ? 39.720 -10.194 22.676 1.00 50.69 300 THR A C 1
ATOM 2456 O O . THR A 1 300 ? 39.899 -11.009 23.576 1.00 50.69 300 THR A O 1
ATOM 2459 N N . ALA A 1 301 ? 38.541 -10.125 22.036 1.00 57.06 301 ALA A N 1
ATOM 2460 C CA . ALA A 1 301 ? 37.373 -10.949 22.416 1.00 57.06 301 ALA A CA 1
ATOM 2461 C C . ALA A 1 301 ? 36.556 -11.487 21.222 1.00 57.06 301 ALA A C 1
ATOM 2463 O O . ALA A 1 301 ? 35.377 -11.179 21.063 1.00 57.06 301 ALA A O 1
ATOM 2464 N N . MET A 1 302 ? 37.178 -12.331 20.392 1.00 60.56 302 MET A N 1
ATOM 2465 C CA . MET A 1 302 ? 36.433 -13.169 19.438 1.00 60.56 302 MET A CA 1
ATOM 2466 C C . MET A 1 302 ? 35.478 -14.104 20.212 1.00 60.56 302 MET A C 1
ATOM 2468 O O . MET A 1 302 ? 35.904 -14.715 21.194 1.00 60.56 302 MET A O 1
ATOM 2472 N N . ASN A 1 303 ? 34.224 -14.245 19.763 1.00 68.69 303 ASN A N 1
ATOM 2473 C CA . ASN A 1 303 ? 33.117 -15.000 20.390 1.00 68.69 303 ASN A CA 1
ATOM 2474 C C . ASN A 1 303 ? 32.439 -14.366 21.629 1.00 68.69 303 ASN A C 1
ATOM 2476 O O . ASN A 1 303 ? 31.728 -15.074 22.348 1.00 68.69 303 ASN A O 1
ATOM 2480 N N . ALA A 1 304 ? 32.590 -13.064 21.889 1.00 75.31 304 ALA A N 1
ATOM 2481 C CA . ALA A 1 304 ? 31.726 -12.378 22.860 1.00 75.31 304 ALA A CA 1
ATOM 2482 C C . ALA A 1 304 ? 30.317 -12.151 22.277 1.00 75.31 304 ALA A C 1
ATOM 2484 O O . ALA A 1 304 ? 30.180 -11.897 21.078 1.00 75.31 304 ALA A O 1
ATOM 2485 N N . LYS A 1 305 ? 29.272 -12.250 23.112 1.00 81.06 305 LYS A N 1
ATOM 2486 C CA . LYS A 1 305 ? 27.881 -11.999 22.703 1.00 81.06 305 LYS A CA 1
ATOM 2487 C C . LYS A 1 305 ? 27.545 -10.522 22.931 1.00 81.06 305 LYS A C 1
ATOM 2489 O O . LYS A 1 305 ? 27.521 -10.069 24.072 1.00 81.06 305 LYS A O 1
ATOM 2494 N N . ALA A 1 306 ? 27.318 -9.792 21.844 1.00 83.31 306 ALA A N 1
ATOM 2495 C CA . ALA A 1 306 ? 26.919 -8.390 21.837 1.00 83.31 306 ALA A CA 1
ATOM 2496 C C . ALA A 1 306 ? 25.398 -8.250 21.705 1.00 83.31 306 ALA A C 1
ATOM 2498 O O . ALA A 1 306 ? 24.719 -9.163 21.227 1.00 83.31 306 ALA A O 1
ATOM 2499 N N . TYR A 1 307 ? 24.871 -7.093 22.118 1.00 85.06 307 TYR A N 1
ATOM 2500 C CA . TYR A 1 307 ? 23.433 -6.852 22.207 1.00 85.06 307 TYR A CA 1
ATOM 2501 C C . TYR A 1 307 ? 23.016 -5.503 21.625 1.00 85.06 307 TYR A C 1
ATOM 2503 O O . TYR A 1 307 ? 23.707 -4.484 21.748 1.00 85.06 307 TYR A O 1
ATOM 2511 N N . ARG A 1 308 ? 21.814 -5.476 21.051 1.00 84.94 308 ARG A N 1
ATOM 2512 C CA . ARG A 1 308 ? 21.091 -4.250 20.718 1.00 84.94 308 ARG A CA 1
ATOM 2513 C C . ARG A 1 308 ? 19.671 -4.339 21.257 1.00 84.94 308 ARG A C 1
ATOM 2515 O O . ARG A 1 308 ? 18.924 -5.227 20.885 1.00 84.94 308 ARG A O 1
ATOM 2522 N N . SER A 1 309 ? 19.299 -3.412 22.130 1.00 85.94 309 SER A N 1
ATOM 2523 C CA . SER A 1 309 ? 17.967 -3.356 22.734 1.00 85.94 309 SER A CA 1
ATOM 2524 C C . SER A 1 309 ? 17.198 -2.129 22.254 1.00 85.94 309 SER A C 1
ATOM 2526 O O . SER A 1 309 ? 17.720 -1.016 22.325 1.00 85.94 309 SER A O 1
ATOM 2528 N N . HIS A 1 310 ? 15.954 -2.314 21.822 1.00 87.44 310 HIS A N 1
ATOM 2529 C CA . HIS A 1 310 ? 15.030 -1.264 21.396 1.00 87.44 310 HIS A CA 1
ATOM 2530 C C . HIS A 1 310 ? 13.852 -1.170 22.362 1.00 87.44 310 HIS A C 1
ATOM 2532 O O . HIS A 1 310 ? 13.252 -2.189 22.697 1.00 87.44 310 HIS A O 1
ATOM 2538 N N . VAL A 1 311 ? 13.506 0.045 22.792 1.00 87.12 311 VAL A N 1
ATOM 2539 C CA . VAL A 1 311 ? 12.447 0.284 23.783 1.00 87.12 311 VAL A CA 1
ATOM 2540 C C . VAL A 1 311 ? 11.322 1.133 23.197 1.00 87.12 311 VAL A C 1
ATOM 2542 O O . VAL A 1 311 ? 11.532 2.246 22.717 1.00 87.12 311 VAL A O 1
ATOM 2545 N N . TYR A 1 312 ? 10.097 0.641 23.301 1.00 86.00 312 TYR A N 1
ATOM 2546 C CA . TYR A 1 312 ? 8.892 1.293 22.806 1.00 86.00 312 TYR A CA 1
ATOM 2547 C C . TYR A 1 312 ? 7.892 1.492 23.942 1.00 86.00 312 TYR A C 1
ATOM 2549 O O . TYR A 1 312 ? 7.787 0.661 24.842 1.00 86.00 312 TYR A O 1
ATOM 2557 N N . PHE A 1 313 ? 7.152 2.594 23.910 1.00 86.12 313 PHE A N 1
ATOM 2558 C CA . PHE A 1 313 ? 6.027 2.846 24.801 1.00 86.12 313 PHE A CA 1
ATOM 2559 C C . PHE A 1 313 ? 4.725 2.673 24.025 1.00 86.12 313 PHE A C 1
ATOM 2561 O O . PHE A 1 313 ? 4.462 3.411 23.079 1.00 86.12 313 PHE A O 1
ATOM 2568 N N . ILE A 1 314 ? 3.926 1.691 24.433 1.00 79.06 314 ILE A N 1
ATOM 2569 C CA . ILE A 1 314 ? 2.682 1.314 23.772 1.00 79.06 314 ILE A CA 1
ATOM 2570 C C . ILE A 1 314 ? 1.548 2.122 24.402 1.00 79.06 314 ILE A C 1
ATOM 2572 O O . ILE A 1 314 ? 1.096 1.812 25.508 1.00 79.06 314 ILE A O 1
ATOM 2576 N N . GLU A 1 315 ? 1.134 3.197 23.735 1.00 77.62 315 GLU A N 1
ATOM 2577 C CA . GLU A 1 315 ? 0.333 4.271 24.335 1.00 77.62 315 GLU A CA 1
ATOM 2578 C C . GLU A 1 315 ? -1.037 3.799 24.839 1.00 77.62 315 GLU A C 1
ATOM 2580 O O . GLU A 1 315 ? -1.461 4.135 25.945 1.00 77.62 315 GLU A O 1
ATOM 2585 N N . ASP A 1 316 ? -1.733 3.012 24.036 1.00 66.62 316 ASP A N 1
ATOM 2586 C CA . ASP A 1 316 ? -3.126 2.609 24.234 1.00 66.62 316 ASP A CA 1
ATOM 2587 C C . ASP A 1 316 ? -3.291 1.559 25.336 1.00 66.62 316 ASP A C 1
ATOM 2589 O O . ASP A 1 316 ? -4.308 1.557 26.029 1.00 66.62 316 ASP A O 1
ATOM 2593 N N . ILE A 1 317 ? -2.261 0.746 25.583 1.00 70.56 317 ILE A N 1
ATOM 2594 C CA . ILE A 1 317 ? -2.245 -0.235 26.681 1.00 70.56 317 ILE A CA 1
ATOM 2595 C C . ILE A 1 317 ? -1.323 0.168 27.842 1.00 70.56 317 ILE A C 1
ATOM 2597 O O . ILE A 1 317 ? -1.256 -0.544 28.840 1.00 70.56 317 ILE A O 1
ATOM 2601 N N . GLN A 1 318 ? -0.634 1.313 27.741 1.00 77.50 318 GLN A N 1
ATOM 2602 C CA . GLN A 1 318 ? 0.271 1.869 28.759 1.00 77.50 318 GLN A CA 1
ATOM 2603 C C . GLN A 1 318 ? 1.369 0.888 29.219 1.00 77.50 318 GLN A C 1
ATOM 2605 O O . GLN A 1 318 ? 1.671 0.799 30.412 1.00 77.50 318 GLN A O 1
ATOM 2610 N N . ARG A 1 319 ? 1.988 0.166 28.277 1.00 81.88 319 ARG A N 1
ATOM 2611 C CA . ARG A 1 319 ? 3.064 -0.813 28.534 1.00 81.88 319 ARG A CA 1
ATOM 2612 C C . ARG A 1 319 ? 4.349 -0.454 27.804 1.00 81.88 319 ARG A C 1
ATOM 2614 O O . ARG A 1 319 ? 4.316 0.315 26.847 1.00 81.88 319 ARG A O 1
ATOM 2621 N N . TYR A 1 320 ? 5.470 -1.025 28.234 1.00 84.38 320 TYR A N 1
ATOM 2622 C CA . TYR A 1 320 ? 6.715 -0.958 27.474 1.00 84.38 320 TYR A CA 1
ATOM 2623 C C . TYR A 1 320 ? 6.934 -2.243 26.696 1.00 84.38 320 TYR A C 1
ATOM 2625 O O . TYR A 1 320 ? 6.848 -3.337 27.247 1.00 84.38 320 TYR A O 1
ATOM 2633 N N . GLY A 1 321 ? 7.239 -2.093 25.417 1.00 85.38 321 GLY A N 1
ATOM 2634 C CA . GLY A 1 321 ? 7.709 -3.171 24.571 1.00 85.38 321 GLY A CA 1
ATOM 2635 C C . GLY A 1 321 ? 9.219 -3.085 24.399 1.00 85.38 321 GLY A C 1
ATOM 2636 O O . GLY A 1 321 ? 9.743 -2.015 24.092 1.00 85.38 321 GLY A O 1
ATOM 2637 N N . VAL A 1 322 ? 9.925 -4.192 24.608 1.00 86.00 322 VAL A N 1
ATOM 2638 C CA . VAL A 1 322 ? 11.380 -4.274 24.451 1.00 86.00 322 VAL A CA 1
ATOM 2639 C C . VAL A 1 322 ? 11.726 -5.372 23.459 1.00 86.00 322 VAL A C 1
ATOM 2641 O O . VAL A 1 322 ? 11.182 -6.472 23.530 1.00 86.00 322 VAL A O 1
ATOM 2644 N N . ILE A 1 323 ? 12.636 -5.063 22.541 1.00 85.31 323 ILE A N 1
ATOM 2645 C CA . ILE A 1 323 ? 13.179 -6.007 21.561 1.00 85.31 323 ILE A CA 1
ATOM 2646 C C . ILE A 1 323 ? 14.683 -6.063 21.762 1.00 85.31 323 ILE A C 1
ATOM 2648 O O . ILE A 1 323 ? 15.332 -5.021 21.742 1.00 85.31 323 ILE A O 1
ATOM 2652 N N . VAL A 1 324 ? 15.224 -7.257 21.957 1.00 83.62 324 VAL A N 1
ATOM 2653 C CA . VAL A 1 324 ? 16.647 -7.503 22.176 1.00 83.62 324 VAL A CA 1
ATOM 2654 C C . VAL A 1 324 ? 17.174 -8.348 21.026 1.00 83.62 324 VAL A C 1
ATOM 2656 O O . VAL A 1 324 ? 16.776 -9.493 20.863 1.00 83.62 324 VAL A O 1
ATOM 2659 N N . GLU A 1 325 ? 18.087 -7.787 20.247 1.00 84.69 325 GLU A N 1
ATOM 2660 C CA . GLU A 1 325 ? 18.890 -8.493 19.253 1.00 84.69 325 GLU A CA 1
ATOM 2661 C C . GLU A 1 325 ? 20.218 -8.900 19.887 1.00 84.69 325 GLU A C 1
ATOM 2663 O O . GLU A 1 325 ? 20.819 -8.123 20.640 1.00 84.69 325 GLU A O 1
ATOM 2668 N N . SER A 1 326 ? 20.721 -10.080 19.544 1.00 82.12 326 SER A N 1
ATOM 2669 C CA . SER A 1 326 ? 22.037 -10.525 19.984 1.00 82.12 326 SER A CA 1
ATOM 2670 C C . SER A 1 326 ? 22.810 -11.237 18.883 1.00 82.12 326 SER A C 1
ATOM 2672 O O . SER A 1 326 ? 22.232 -11.931 18.052 1.00 82.12 326 SER A O 1
ATOM 2674 N N . TYR A 1 327 ? 24.125 -11.040 18.866 1.00 77.94 327 TYR A N 1
ATOM 2675 C CA . TYR A 1 327 ? 25.029 -11.586 17.855 1.00 77.94 327 TYR A CA 1
ATOM 2676 C C . TYR A 1 327 ? 26.414 -11.828 18.457 1.00 77.94 327 TYR A C 1
ATOM 2678 O O . TYR A 1 327 ? 26.754 -11.272 19.503 1.00 77.94 327 TYR A O 1
ATOM 2686 N N . TYR A 1 328 ? 27.217 -12.669 17.807 1.00 76.06 328 TYR A N 1
ATOM 2687 C CA . TYR A 1 328 ? 28.601 -12.904 18.212 1.00 76.06 328 TYR A CA 1
ATOM 2688 C C . TYR A 1 328 ? 29.551 -11.955 17.481 1.00 76.06 328 TYR A C 1
ATOM 2690 O O . TYR A 1 328 ? 29.434 -11.755 16.274 1.00 76.06 328 TYR A O 1
ATOM 2698 N N . VAL A 1 329 ? 30.496 -11.374 18.220 1.00 72.25 329 VAL A N 1
ATOM 2699 C CA . VAL A 1 329 ? 31.567 -10.541 17.659 1.00 72.25 329 VAL A CA 1
ATOM 2700 C C . VAL A 1 329 ? 32.689 -11.458 17.159 1.00 72.25 329 VAL A C 1
ATOM 2702 O O . VAL A 1 329 ? 33.237 -12.247 17.940 1.00 72.25 329 VAL A O 1
ATOM 2705 N N . TYR A 1 330 ? 33.015 -11.371 15.864 1.00 65.25 330 TYR A N 1
ATOM 2706 C CA . TYR A 1 330 ? 34.042 -12.180 15.189 1.00 65.25 330 TYR A CA 1
ATOM 2707 C C . TYR A 1 330 ? 35.312 -11.400 14.857 1.00 65.25 330 TYR A C 1
ATOM 2709 O O . TYR A 1 330 ? 35.212 -10.213 14.468 1.00 65.25 330 TYR A O 1
#

Secondary structure (DSSP, 8-state):
---HHHHHHHHHHHHIIIIIIIHHT-HHHHHHHHHHHHH-HHHHHHHHHTT-S-HHHHHHHHHHHHHTTTSTTTT--SHHHHHT----EEEEEEEEEEPPS-TT-TTSPPEEEEEEEEEEEE-HHHHHHHHHHHHHHHHH-SSEEEEEEEEETTSPEEGGG--S-EEEEEETTTTEEEEEEEEETTS-HHHHHHHHHHHHHTT--------EEEEEEE-STT--EEEEEEEEE-HHHHHHHHS--TTTTS--SS--EEEEEEEETTSPPEE------TTS-EEEEEETTEEEEEE-TTTS-TTEEEEEEEEEEETTTTEEEEEEEEEEE-

Sequence (330 aa):
MITVQDEIWEQKFNDYSQYFIGEQYGVAASIRFEEDLNRCLVLGQYLFNNDYISKEKMIDDIVIKALLKGTMFEKCNSIDDLLNMNCDRQETQLAIAIPPSHANSETEKPDTDTITLKLRVVSQQDSYYLQQALNVENKYMTNQQYRFYHVSVDDSLDIKNITGFGWFYLVRENNTIMIVTLENRQQNEYESRLEFLISLSRSRIQKETSEHVIQVWTDIDFEYCLNIKAEHVSSTEWHLITQKSILEQFAPIDPVDVEIALYDKTERITLPVCDAGEFISSTDKIRGNTLTSDADTWGTAMNAKAYRSHVYFIEDIQRYGVIVESYYVY

Foldseek 3Di:
DQDPVNVVVVVLLVCCLCPVQCVFQRNVLSVQLVVQCVVPVVRSVVCSVLVHSHPVLVVLVVVLQVLCPPPPCVPPPDLCCLLVPDAQWDKAKAWAFAQDPDPPDPPDGGDIDIAIATAHEHEPSSVVSNVSVQVSVQVRHDFKHKDKDKDASPDHDHLVVDFAAWRWYQHPPRNIIIIIHMDGNPDDSLVRSLNNVVNRNVVDPPPPPPFPWDWAWEDDPVIDIDTAGAAEDAPVNVCSVVVDVPPVPPDPDFDKDKDKDKAALPDHHYDYAWDQDDPWDFDWDYDHQKTWTHTDLPDRGFFIKTKIKGWHQHPVVRIIMIMIIIDTRD

Organism: NCBI:txid248903